Protein AF-A0A5S4SKV7-F1 (afdb_monomer)

Foldseek 3Di:
DDDDDDDPPPPPPPCPVPPDDDDLVNVCVVCVVQCVQFPWKDKADWAFPDWDDDDQWIKTKIKIKMFTPDLVVLVVLLVLQVVVVVVVVVVVVVVVVLVVVLVVLQVVLQVVCVVVQWGWDQDPVVRATFIAHHPCPPHGDPDDDPVNVVSRVVSVCSVVVVVVVVVPDDDRPCHPCPVVNLVCNRRPRGDPCVCVVCVQVCVDDLVVQCVDPDDDSSVSSDTDMDMDMDIFIWHQDPVGIDTDDPD

Solvent-accessible surface area (backbone atoms only — not comparable to full-atom values): 14569 Å² total; per-residue (Å²): 136,89,83,83,80,84,78,79,78,77,78,74,77,73,78,69,75,76,85,72,73,86,51,51,68,46,50,46,73,62,48,50,76,55,40,67,53,22,72,30,34,42,78,42,76,68,36,70,73,52,68,50,80,49,98,92,34,33,39,38,30,31,33,29,32,38,37,60,69,57,64,65,58,32,55,53,50,44,54,51,29,51,55,39,47,54,49,48,54,52,51,51,53,51,49,51,52,49,51,55,52,48,54,51,48,50,53,50,43,35,52,50,24,53,78,70,55,31,40,48,54,77,37,88,91,75,76,42,73,52,51,24,38,61,96,38,94,83,43,65,48,92,74,74,56,66,75,49,49,55,48,51,52,52,51,50,52,54,51,55,53,48,52,52,51,57,74,67,53,77,79,68,85,35,52,96,41,51,69,62,48,52,54,50,48,49,50,32,66,40,48,80,72,42,55,80,80,42,60,65,70,64,70,38,71,70,50,52,43,66,70,38,96,73,68,61,75,70,67,74,42,52,92,66,75,38,79,47,75,51,74,49,47,28,33,85,51,98,88,44,58,40,74,54,80,82,127

Secondary structure (DSSP, 8-state):
-----------------------HHHHHHHHHHHHTT-SSEEEEEEEEEEEEEETTEEEEEEEEEEEES-THHHHHHHHHHHHHHHHHHHHHHHHHHHHHHHHHHHHHHHHHHHHTTEE--EETTTTEE--EETT-TT-B-SS--HHHHHHHHHHHHHHHHHHHHHHTPPPPSSTT-HHHHHHHHHTTT--GGGGGG-HHHHHSHHHHHHHSSS--GGGGGS---EEEEEEEEEEEETTEEEEPP--

Mean predicted aligned error: 10.81 Å

Sequence (247 aa):
MKKRILLCSALSFALTGCNSSPSNSDLEAYLEPKFDSCKNLKIVDIKKTNGYQEDGYYRVEFSYGLELKDSSLLDTMRNQWKEEKEESERRLEKNKKFLETRETLEAEIKKIADEFELHAPYMPSSDEIIVFKRGLSAEIAPEIPLPLQEKINIWKKLVESREQEINNQKPFKIFGNEETIIYRNYYNGCNPSVKQFTKNLFEGQQLASLRSENKDPELLFDEYKVKVTLTIPMRKTENGWRVISDN

Radius of gyration: 36.58 Å; Cα contacts (8 Å, |Δi|>4): 264; chains: 1; bounding box: 101×35×118 Å

pLDDT: mean 83.19, std 15.54, range [36.44, 97.12]

Structure (mmCIF, N/CA/C/O backbone):
data_AF-A0A5S4SKV7-F1
#
_entry.id   AF-A0A5S4SKV7-F1
#
loop_
_atom_site.group_PDB
_atom_site.id
_atom_site.type_symbol
_atom_site.label_atom_id
_atom_site.label_alt_id
_atom_site.label_comp_id
_atom_site.label_asym_id
_atom_site.label_entity_id
_atom_site.label_seq_id
_atom_site.pdbx_PDB_ins_code
_atom_site.Cartn_x
_atom_site.Cartn_y
_atom_site.Cartn_z
_atom_site.occupancy
_atom_site.B_iso_or_equiv
_atom_site.auth_seq_id
_atom_site.auth_comp_id
_atom_site.auth_asym_id
_atom_site.auth_atom_id
_atom_site.pdbx_PDB_model_num
ATOM 1 N N . MET A 1 1 ? 69.645 9.009 -72.297 1.00 39.81 1 MET A N 1
ATOM 2 C CA . MET A 1 1 ? 69.217 10.225 -71.565 1.00 39.81 1 MET A CA 1
ATOM 3 C C . MET A 1 1 ? 67.795 10.020 -71.059 1.00 39.81 1 MET A C 1
ATOM 5 O O . MET A 1 1 ? 66.898 9.814 -71.863 1.00 39.81 1 MET A O 1
ATOM 9 N N . LYS A 1 2 ? 67.617 9.970 -69.733 1.00 37.12 2 LYS A N 1
ATOM 10 C CA . LYS A 1 2 ? 66.337 9.731 -69.045 1.00 37.12 2 LYS A CA 1
ATOM 11 C C . LYS A 1 2 ? 65.545 11.043 -68.974 1.00 37.12 2 LYS A C 1
ATOM 13 O O . LYS A 1 2 ? 66.032 11.987 -68.362 1.00 37.12 2 LYS A O 1
ATOM 18 N N . LYS A 1 3 ? 64.339 11.103 -69.548 1.00 43.66 3 LYS A N 1
ATOM 19 C CA . LYS A 1 3 ? 63.378 12.191 -69.296 1.00 43.66 3 LYS A CA 1
ATOM 20 C C . LYS A 1 3 ? 62.333 11.691 -68.300 1.00 43.66 3 LYS A C 1
ATOM 22 O O . LYS A 1 3 ? 61.512 10.842 -68.627 1.00 43.66 3 LYS A O 1
ATOM 27 N N . ARG A 1 4 ? 62.441 12.175 -67.061 1.00 41.19 4 ARG A N 1
ATOM 28 C CA . ARG A 1 4 ? 61.470 11.976 -65.980 1.00 41.19 4 ARG A CA 1
ATOM 29 C C . ARG A 1 4 ? 60.322 12.959 -66.200 1.00 41.19 4 ARG A C 1
ATOM 31 O O . ARG A 1 4 ? 60.545 14.163 -66.128 1.00 41.19 4 ARG A O 1
ATOM 38 N N . ILE A 1 5 ? 59.129 12.449 -66.483 1.00 50.75 5 ILE A N 1
ATOM 39 C CA . ILE A 1 5 ? 57.893 13.232 -66.443 1.00 50.75 5 ILE A CA 1
ATOM 40 C C . ILE A 1 5 ? 57.375 13.146 -65.007 1.00 50.75 5 ILE A C 1
ATOM 42 O O . ILE A 1 5 ? 57.092 12.062 -64.500 1.00 50.75 5 ILE A O 1
ATOM 46 N N . LEU A 1 6 ? 57.353 14.299 -64.342 1.00 42.38 6 LEU A N 1
ATOM 47 C CA . LEU A 1 6 ? 56.782 14.522 -63.019 1.00 42.38 6 LEU A CA 1
ATOM 48 C C . LEU A 1 6 ? 55.260 14.328 -63.099 1.00 42.38 6 LEU A C 1
ATOM 50 O O . LEU A 1 6 ? 54.548 15.169 -63.639 1.00 42.38 6 LEU A O 1
ATOM 54 N N . LEU A 1 7 ? 54.774 13.206 -62.569 1.00 41.16 7 LEU A N 1
ATOM 55 C CA . LEU A 1 7 ? 53.372 13.011 -62.212 1.00 41.16 7 LEU A CA 1
ATOM 56 C C . LEU A 1 7 ? 53.114 13.785 -60.913 1.00 41.16 7 LEU A C 1
ATOM 58 O O . LEU A 1 7 ? 53.462 13.326 -59.827 1.00 41.16 7 LEU A O 1
ATOM 62 N N . CYS A 1 8 ? 52.534 14.979 -61.032 1.00 40.16 8 CYS A N 1
ATOM 63 C CA . CYS A 1 8 ? 51.891 15.654 -59.911 1.00 40.16 8 CYS A CA 1
ATOM 64 C C . CYS A 1 8 ? 50.640 14.857 -59.535 1.00 40.16 8 CYS A C 1
ATOM 66 O O . CYS A 1 8 ? 49.569 15.044 -60.111 1.00 40.16 8 CYS A O 1
ATOM 68 N N . SER A 1 9 ? 50.800 13.948 -58.577 1.00 45.06 9 SER A N 1
ATOM 69 C CA . SER A 1 9 ? 49.710 13.296 -57.863 1.00 45.06 9 SER A CA 1
ATOM 70 C C . SER A 1 9 ? 48.911 14.353 -57.101 1.00 45.06 9 SER A C 1
ATOM 72 O O . SER A 1 9 ? 49.188 14.645 -55.939 1.00 45.06 9 SER A O 1
ATOM 74 N N . ALA A 1 10 ? 47.916 14.942 -57.761 1.00 45.91 10 ALA A N 1
ATOM 75 C CA . ALA A 1 10 ? 46.806 15.590 -57.087 1.00 45.91 10 ALA A CA 1
ATOM 76 C C . ALA A 1 10 ? 46.012 14.487 -56.378 1.00 45.91 10 ALA A C 1
ATOM 78 O O . ALA A 1 10 ? 45.102 13.879 -56.939 1.00 45.91 10 ALA A O 1
ATOM 79 N N . LEU A 1 11 ? 46.421 14.181 -55.147 1.00 45.69 11 LEU A N 1
ATOM 80 C CA . LEU A 1 11 ? 45.639 13.390 -54.214 1.00 45.69 11 LEU A CA 1
ATOM 81 C C . LEU A 1 11 ? 44.468 14.276 -53.778 1.00 45.69 11 LEU A C 1
ATOM 83 O O . LEU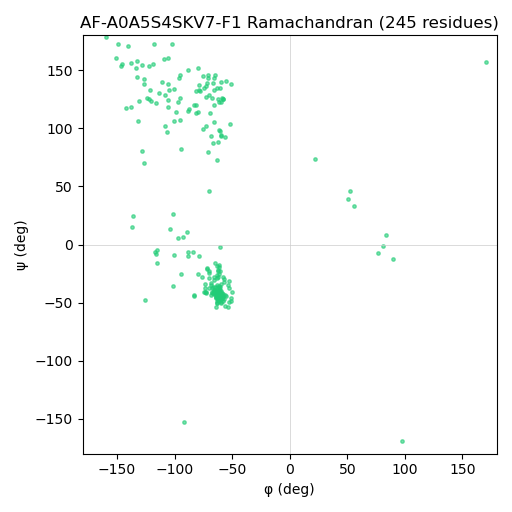 A 1 11 ? 44.510 14.948 -52.750 1.00 45.69 11 LEU A O 1
ATOM 87 N N . SER A 1 12 ? 43.447 14.351 -54.629 1.00 46.28 12 SER A N 1
ATOM 88 C CA . SER A 1 12 ? 42.143 14.868 -54.255 1.00 46.28 12 SER A CA 1
ATOM 89 C C . SER A 1 12 ? 41.629 13.974 -53.135 1.00 46.28 12 SER A C 1
ATOM 91 O O . SER A 1 12 ? 41.119 12.882 -53.382 1.00 46.28 12 SER A O 1
ATOM 93 N N . PHE A 1 13 ? 41.807 14.425 -51.892 1.00 46.31 13 PHE A N 1
ATOM 94 C CA . PHE A 1 13 ? 41.005 13.976 -50.768 1.00 46.31 13 PHE A CA 1
ATOM 95 C C . PHE A 1 13 ? 39.556 14.260 -51.147 1.00 46.31 13 PHE A C 1
ATOM 97 O O . PHE A 1 13 ? 39.045 15.364 -50.968 1.00 46.31 13 PHE A O 1
ATOM 104 N N . ALA A 1 14 ? 38.908 13.261 -51.736 1.00 44.19 14 ALA A N 1
ATOM 105 C CA . ALA A 1 14 ? 37.473 13.180 -51.736 1.00 44.19 14 ALA A CA 1
ATOM 106 C C . ALA A 1 14 ? 37.077 13.127 -50.259 1.00 44.19 14 ALA A C 1
ATOM 108 O O . ALA A 1 14 ? 37.074 12.069 -49.634 1.00 44.19 14 ALA A O 1
ATOM 109 N N . LEU A 1 15 ? 36.769 14.290 -49.685 1.00 44.88 15 LEU A N 1
ATOM 110 C CA . LEU A 1 15 ? 35.834 14.387 -48.578 1.00 44.88 15 LEU A CA 1
ATOM 111 C C . LEU A 1 15 ? 34.490 13.914 -49.136 1.00 44.88 15 LEU A C 1
ATOM 113 O O . LEU A 1 15 ? 33.583 14.701 -49.389 1.00 44.88 15 LEU A O 1
ATOM 117 N N . THR A 1 16 ? 34.359 12.605 -49.359 1.00 45.19 16 THR A N 1
ATOM 118 C CA . THR A 1 16 ? 33.065 11.960 -49.242 1.00 45.19 16 THR A CA 1
ATOM 119 C C . THR A 1 16 ? 32.671 12.220 -47.801 1.00 45.19 16 THR A C 1
ATOM 121 O O . THR A 1 16 ? 33.122 11.524 -46.891 1.00 45.19 16 THR A O 1
ATOM 124 N N . GLY A 1 17 ? 31.925 13.302 -47.573 1.00 43.47 17 GLY A N 1
ATOM 125 C CA . GLY A 1 17 ? 31.214 13.496 -46.327 1.00 43.47 17 GLY A CA 1
ATOM 126 C C . GLY A 1 17 ? 30.424 12.218 -46.120 1.00 43.47 17 GLY A C 1
ATOM 127 O O . GLY A 1 17 ? 29.480 11.948 -46.859 1.00 43.47 17 GLY A O 1
ATOM 128 N N . CYS A 1 18 ? 30.896 11.361 -45.215 1.00 50.28 18 CYS A N 1
ATOM 129 C CA . CYS A 1 18 ? 30.200 10.139 -44.874 1.00 50.28 18 CYS A CA 1
ATOM 130 C C . CYS A 1 18 ? 28.854 10.573 -44.307 1.00 50.28 18 CYS A C 1
ATOM 132 O O . CYS A 1 18 ? 28.779 10.936 -43.130 1.00 50.28 18 CYS A O 1
ATOM 134 N N . ASN A 1 19 ? 27.829 10.531 -45.159 1.00 59.78 19 ASN A N 1
ATOM 135 C CA . ASN A 1 19 ? 26.421 10.805 -44.892 1.00 59.78 19 ASN A CA 1
ATOM 136 C C . ASN A 1 19 ? 25.833 9.678 -44.022 1.00 59.78 19 ASN A C 1
ATOM 138 O O . ASN A 1 19 ? 24.807 9.078 -44.320 1.00 59.78 19 ASN A O 1
ATOM 142 N N . SER A 1 20 ? 26.565 9.293 -42.979 1.00 78.56 20 SER A N 1
ATOM 143 C CA . SER A 1 20 ? 26.090 8.355 -41.979 1.00 78.56 20 SER A CA 1
ATOM 144 C C . SER A 1 20 ? 25.035 9.067 -41.154 1.00 78.56 20 SER A C 1
ATOM 146 O O . SER A 1 20 ? 25.175 10.253 -40.881 1.00 78.56 20 SER A O 1
ATOM 148 N N . SER A 1 21 ? 24.031 8.340 -40.706 1.00 86.81 21 SER A N 1
ATOM 149 C CA . SER A 1 21 ? 23.113 8.794 -39.669 1.00 86.81 21 SER A CA 1
ATOM 150 C C . SER A 1 21 ? 23.364 8.000 -38.386 1.00 86.81 21 SER A C 1
ATOM 152 O O . SER A 1 21 ? 23.884 6.887 -38.499 1.00 86.81 21 SER A O 1
ATOM 154 N N . PRO A 1 22 ? 22.944 8.492 -37.208 1.00 90.44 22 PRO A N 1
ATOM 155 C CA . PRO A 1 22 ? 22.885 7.672 -36.005 1.00 90.44 22 PRO A CA 1
ATOM 156 C C . PRO A 1 22 ? 22.126 6.369 -36.263 1.00 90.44 22 PRO A C 1
ATOM 158 O O . PRO A 1 22 ? 21.098 6.365 -36.959 1.00 90.44 22 PRO A O 1
ATOM 161 N N . SER A 1 23 ? 22.663 5.287 -35.714 1.00 91.38 23 SER A N 1
ATOM 162 C CA . SER A 1 23 ? 22.127 3.928 -35.732 1.00 91.38 23 SER A CA 1
ATOM 163 C C . SER A 1 23 ? 21.464 3.579 -34.394 1.00 91.38 23 SER A C 1
ATOM 165 O O . SER A 1 23 ? 21.573 4.333 -33.429 1.00 91.38 23 SER A O 1
ATOM 167 N N . ASN A 1 24 ? 20.799 2.423 -34.306 1.00 92.25 24 ASN A N 1
ATOM 168 C CA . ASN A 1 24 ? 20.239 1.961 -33.031 1.00 92.25 24 ASN A CA 1
ATOM 169 C C . ASN A 1 24 ? 21.326 1.740 -31.968 1.00 92.25 24 ASN A C 1
ATOM 171 O O . ASN A 1 24 ? 21.106 2.104 -30.820 1.00 92.25 24 ASN A O 1
ATOM 175 N N . SER A 1 25 ? 22.518 1.264 -32.346 1.00 91.00 25 SER A N 1
ATOM 176 C CA . SER A 1 25 ? 23.620 1.076 -31.393 1.00 91.00 25 SER A CA 1
ATOM 177 C C . SER A 1 25 ? 24.139 2.395 -30.812 1.00 91.00 25 SER A C 1
ATOM 179 O O . SER A 1 25 ? 24.572 2.439 -29.665 1.00 91.00 25 SER A O 1
ATOM 181 N N . ASP A 1 26 ? 24.067 3.497 -31.572 1.00 92.56 26 ASP A N 1
ATOM 182 C CA . ASP A 1 26 ? 24.400 4.826 -31.037 1.00 92.56 26 ASP A CA 1
ATOM 183 C C . ASP A 1 26 ? 23.368 5.288 -29.987 1.00 92.56 26 ASP A C 1
ATOM 185 O O . ASP A 1 26 ? 23.718 5.976 -29.027 1.00 92.56 26 ASP A O 1
ATOM 189 N N . LEU A 1 27 ? 22.097 4.903 -30.162 1.00 93.12 27 LEU A N 1
ATOM 190 C CA . LEU A 1 27 ? 21.009 5.196 -29.223 1.00 93.12 27 LEU A CA 1
ATOM 191 C C . LEU A 1 27 ? 21.088 4.317 -27.967 1.00 93.12 27 LEU A C 1
ATOM 193 O O . LEU A 1 27 ? 20.907 4.826 -26.864 1.00 93.12 27 LEU A O 1
ATOM 197 N N . GLU A 1 28 ? 21.407 3.031 -28.121 1.00 92.69 28 GLU A N 1
ATOM 198 C CA . GLU A 1 28 ? 21.689 2.097 -27.020 1.00 92.69 28 GLU A CA 1
ATOM 199 C C . GLU A 1 28 ? 22.813 2.634 -26.131 1.00 92.69 28 GLU A C 1
ATOM 201 O O . GLU A 1 28 ? 22.597 2.868 -24.942 1.00 92.69 28 GLU A O 1
ATOM 206 N N . ALA A 1 29 ? 23.959 2.981 -26.725 1.00 91.50 29 ALA A N 1
ATOM 207 C CA . ALA A 1 29 ? 25.104 3.530 -25.998 1.00 91.50 29 ALA A CA 1
ATOM 208 C C . ALA A 1 29 ? 24.800 4.855 -25.268 1.00 91.50 29 ALA A C 1
ATOM 210 O O . ALA A 1 29 ? 25.506 5.226 -24.328 1.00 91.50 29 ALA A O 1
ATOM 211 N N . TYR A 1 30 ? 23.776 5.596 -25.702 1.00 90.56 30 TYR A N 1
ATOM 212 C CA . TYR A 1 30 ? 23.308 6.799 -25.016 1.00 90.56 30 TYR A CA 1
ATOM 213 C C . TYR A 1 30 ? 22.353 6.490 -23.853 1.00 90.56 30 TYR A C 1
ATOM 215 O O . TYR A 1 30 ? 22.465 7.117 -22.792 1.00 90.56 30 TYR A O 1
ATOM 223 N N . LEU A 1 31 ? 21.409 5.564 -24.048 1.00 90.69 31 LEU A N 1
ATOM 224 C CA . LEU A 1 31 ? 20.348 5.274 -23.083 1.00 90.69 31 LEU A CA 1
ATOM 225 C C . LEU A 1 31 ? 20.789 4.319 -21.975 1.00 90.69 31 LEU A C 1
ATOM 227 O O . LEU A 1 31 ? 20.472 4.589 -20.819 1.00 90.69 31 LEU A O 1
ATOM 231 N N . GLU A 1 32 ? 21.503 3.235 -22.292 1.00 90.88 32 GLU A N 1
ATOM 232 C CA . GLU A 1 32 ? 21.863 2.186 -21.321 1.00 90.88 32 GLU A CA 1
ATOM 233 C C . GLU A 1 32 ? 22.503 2.758 -20.043 1.00 90.88 32 GLU A C 1
ATOM 235 O O . GLU A 1 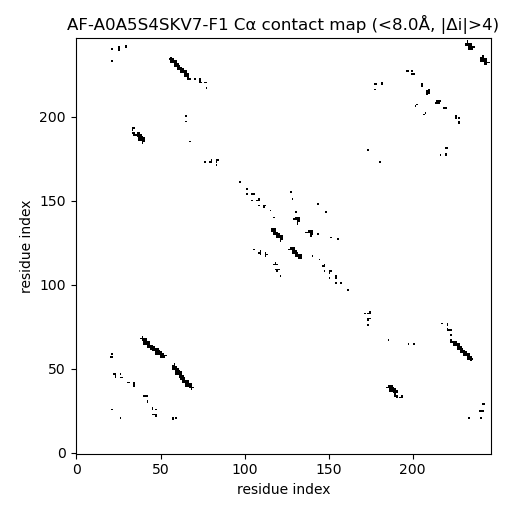32 ? 21.949 2.528 -18.961 1.00 90.88 32 GLU A O 1
ATOM 240 N N . PRO A 1 33 ? 23.512 3.658 -20.118 1.00 91.12 33 PRO A N 1
ATOM 241 C CA . PRO A 1 33 ? 24.144 4.215 -18.920 1.00 91.12 33 PRO A CA 1
ATOM 242 C C . PRO A 1 33 ? 23.196 5.001 -18.006 1.00 91.12 33 PRO A C 1
ATOM 244 O O . PRO A 1 33 ? 23.507 5.243 -16.838 1.00 91.12 33 PRO A O 1
ATOM 247 N N . LYS A 1 34 ? 22.040 5.453 -18.514 1.00 90.50 34 LYS A N 1
ATOM 248 C CA . LYS A 1 34 ? 21.022 6.133 -17.698 1.00 90.50 34 LYS A CA 1
ATOM 249 C C . LYS A 1 34 ? 20.280 5.145 -16.805 1.00 90.50 34 LYS A C 1
ATOM 251 O O . LYS A 1 34 ? 19.931 5.499 -15.682 1.00 90.50 34 LYS A O 1
ATOM 256 N N . PHE A 1 35 ? 20.075 3.920 -17.278 1.00 92.12 35 PHE A N 1
ATOM 257 C CA . PHE A 1 35 ? 19.294 2.890 -16.598 1.00 92.12 35 PHE A CA 1
ATOM 258 C C . PHE A 1 35 ? 20.154 1.848 -15.870 1.00 92.12 35 PHE A C 1
ATOM 260 O O . PHE A 1 35 ? 19.607 1.101 -15.064 1.00 92.12 35 PHE A O 1
ATOM 267 N N . ASP A 1 36 ? 21.478 1.834 -16.052 1.00 90.69 36 ASP A N 1
ATOM 268 C CA . ASP A 1 36 ? 22.390 0.871 -15.403 1.00 90.69 36 ASP A CA 1
ATOM 269 C C . ASP A 1 36 ? 22.236 0.794 -13.876 1.00 90.69 36 ASP A C 1
ATOM 271 O O . ASP A 1 36 ? 22.299 -0.282 -13.283 1.00 90.69 36 ASP A O 1
ATOM 275 N N . SER A 1 37 ? 21.983 1.937 -13.232 1.00 92.25 37 SER A N 1
ATOM 276 C CA . SER A 1 37 ? 21.765 2.015 -11.777 1.00 92.25 37 SER A CA 1
ATOM 277 C C . SER A 1 37 ? 20.436 1.404 -11.310 1.00 92.25 37 SER A C 1
ATOM 279 O O . SER A 1 37 ? 20.304 1.007 -10.151 1.00 92.25 37 SER A O 1
ATOM 281 N N . CYS A 1 38 ? 19.442 1.302 -12.194 1.00 93.81 38 CYS A N 1
ATOM 282 C CA . CYS A 1 38 ? 18.124 0.795 -11.848 1.00 93.81 38 CYS A CA 1
ATOM 283 C C . CYS A 1 38 ? 18.177 -0.695 -11.512 1.00 93.81 38 CYS A C 1
ATOM 285 O O . CYS A 1 38 ? 18.596 -1.523 -12.322 1.00 93.81 38 CYS A O 1
ATOM 287 N N . LYS A 1 39 ? 17.673 -1.072 -10.336 1.00 94.88 39 LYS A N 1
ATOM 288 C CA . LYS A 1 39 ? 17.591 -2.480 -9.926 1.00 94.88 39 LYS A CA 1
ATOM 289 C C . LYS A 1 39 ? 16.496 -3.235 -10.659 1.00 94.88 39 LYS A C 1
ATOM 291 O O . LYS A 1 39 ? 16.708 -4.386 -11.010 1.00 94.88 39 LYS A O 1
ATOM 296 N N . ASN A 1 40 ? 15.363 -2.579 -10.903 1.00 92.62 40 ASN A N 1
ATOM 297 C CA . ASN A 1 40 ? 14.152 -3.247 -11.375 1.00 92.62 40 ASN A CA 1
ATOM 298 C C . ASN A 1 40 ? 13.719 -2.820 -12.778 1.00 92.62 40 ASN A C 1
ATOM 300 O O . ASN A 1 40 ? 12.923 -3.524 -13.375 1.00 92.62 40 ASN A O 1
ATOM 304 N N . LEU A 1 41 ? 14.229 -1.712 -13.318 1.00 90.81 41 LEU A N 1
ATOM 305 C CA . LEU A 1 41 ? 13.820 -1.169 -14.616 1.00 90.81 41 LEU A CA 1
ATOM 306 C C . LEU A 1 41 ? 14.886 -1.418 -15.684 1.00 90.81 41 LEU A C 1
ATOM 308 O O . LEU A 1 41 ? 16.074 -1.222 -15.423 1.00 90.81 41 LEU A O 1
ATOM 312 N N . LYS A 1 42 ? 14.462 -1.802 -16.888 1.00 90.88 42 LYS A N 1
ATOM 313 C CA . LYS A 1 42 ? 15.307 -1.890 -18.086 1.00 90.88 42 LYS A CA 1
ATOM 314 C C . LYS A 1 42 ? 14.626 -1.228 -19.283 1.00 90.88 42 LYS A C 1
ATOM 316 O O . LYS A 1 42 ? 13.403 -1.092 -19.327 1.00 90.88 42 LYS A O 1
ATOM 321 N N . ILE A 1 43 ? 15.446 -0.848 -20.254 1.00 91.62 43 ILE A N 1
ATOM 322 C CA . ILE A 1 43 ? 15.008 -0.419 -21.582 1.00 91.62 43 ILE A CA 1
ATOM 323 C C . ILE A 1 43 ? 15.051 -1.606 -22.545 1.00 91.62 43 ILE A C 1
ATOM 325 O O . ILE A 1 43 ? 15.916 -2.472 -22.421 1.00 91.62 43 ILE A O 1
ATOM 329 N N . VAL A 1 44 ? 14.118 -1.649 -23.489 1.00 91.19 44 VAL A N 1
ATOM 330 C CA . VAL A 1 44 ? 14.020 -2.681 -24.533 1.00 91.19 44 VAL A CA 1
ATOM 331 C C . VAL A 1 44 ? 13.607 -2.047 -25.863 1.00 91.19 44 VAL A C 1
ATOM 333 O O . VAL A 1 44 ? 13.240 -0.875 -25.899 1.00 91.19 44 VAL A O 1
ATOM 336 N N . ASP A 1 45 ? 13.645 -2.807 -26.958 1.00 92.38 45 ASP A N 1
ATOM 337 C CA . ASP A 1 45 ? 13.062 -2.426 -28.256 1.00 92.38 45 ASP A CA 1
ATOM 338 C C . ASP A 1 45 ? 13.473 -1.032 -28.773 1.00 92.38 45 ASP A C 1
ATOM 340 O O . ASP A 1 45 ? 12.662 -0.288 -29.338 1.00 92.38 45 ASP A O 1
ATOM 344 N N . ILE A 1 46 ? 14.741 -0.658 -28.573 1.00 94.06 46 ILE A N 1
ATOM 345 C CA . ILE A 1 46 ? 15.270 0.629 -29.028 1.00 94.06 46 ILE A CA 1
ATOM 346 C C . ILE A 1 46 ? 15.266 0.652 -30.553 1.00 94.06 46 ILE A C 1
ATOM 348 O O . ILE A 1 46 ? 15.886 -0.169 -31.232 1.00 94.06 46 ILE A O 1
ATOM 352 N N . LYS A 1 47 ? 14.542 1.618 -31.110 1.00 94.38 47 LYS A N 1
ATOM 353 C CA . LYS A 1 47 ? 14.323 1.726 -32.545 1.00 94.38 47 LYS A CA 1
ATOM 354 C C . LYS A 1 47 ? 14.331 3.177 -32.979 1.00 94.38 47 LYS A C 1
ATOM 356 O O . LYS A 1 47 ? 13.430 3.935 -32.625 1.00 94.38 47 LYS A O 1
ATOM 361 N N . LYS A 1 48 ? 15.285 3.537 -33.836 1.00 93.94 48 LYS A N 1
ATOM 362 C CA . LYS A 1 48 ? 15.213 4.766 -34.625 1.00 93.94 48 LYS A CA 1
ATOM 363 C C . LYS A 1 48 ? 13.943 4.759 -35.476 1.00 93.94 48 LYS A C 1
ATOM 365 O O . LYS A 1 48 ? 13.705 3.825 -36.243 1.00 93.94 48 LYS A O 1
ATOM 370 N N . THR A 1 49 ? 13.135 5.801 -35.338 1.00 93.38 49 THR A N 1
ATOM 371 C CA . THR A 1 49 ? 11.878 5.967 -36.073 1.00 93.38 49 THR A CA 1
ATOM 372 C C . THR A 1 49 ? 12.031 6.939 -37.232 1.00 93.38 49 THR A C 1
ATOM 374 O O . THR A 1 49 ? 11.442 6.706 -38.283 1.00 93.38 49 THR A O 1
ATOM 377 N N . ASN A 1 50 ? 12.839 7.990 -37.071 1.00 92.19 50 ASN A N 1
ATOM 378 C CA . ASN A 1 50 ? 13.091 8.995 -38.102 1.00 92.19 50 ASN A CA 1
ATOM 379 C C . ASN A 1 50 ? 14.404 9.752 -37.822 1.00 92.19 50 ASN A C 1
ATOM 381 O O . ASN A 1 50 ? 15.096 9.509 -36.829 1.00 92.19 50 ASN A O 1
ATOM 385 N N . GLY A 1 51 ? 14.773 10.677 -38.700 1.00 90.94 51 GLY A N 1
ATOM 386 C CA . GLY A 1 51 ? 15.765 11.693 -38.389 1.00 90.94 51 GLY A CA 1
ATOM 387 C C . GLY A 1 51 ? 16.206 12.497 -39.600 1.00 90.94 51 GLY A C 1
ATOM 388 O O . GLY A 1 51 ? 16.115 12.041 -40.740 1.00 90.94 51 GLY A O 1
ATOM 389 N N . TYR A 1 52 ? 16.710 13.695 -39.339 1.00 91.69 52 TYR A N 1
ATOM 390 C CA . TYR A 1 52 ? 17.105 14.640 -40.371 1.00 91.69 52 TYR A CA 1
ATOM 391 C C . TYR A 1 52 ? 18.306 15.478 -39.930 1.00 91.69 52 TYR A C 1
ATOM 393 O O . TYR A 1 52 ? 18.573 15.663 -38.742 1.00 91.69 52 TYR A O 1
ATOM 401 N N . GLN A 1 53 ? 19.064 15.953 -40.914 1.00 90.31 53 GLN A N 1
ATOM 402 C CA . GLN A 1 53 ? 20.196 16.843 -40.689 1.00 90.31 53 GLN A CA 1
ATOM 403 C C . GLN A 1 53 ? 19.679 18.270 -40.451 1.00 90.31 53 GLN A C 1
ATOM 405 O O . GLN A 1 53 ? 18.868 18.761 -41.232 1.00 90.31 53 GLN A O 1
ATOM 410 N N . GLU A 1 54 ? 20.179 18.938 -39.414 1.00 86.25 54 GLU A N 1
ATOM 411 C CA . GLU A 1 54 ? 19.874 20.333 -39.079 1.00 86.25 54 GLU A CA 1
ATOM 412 C C . GLU A 1 54 ? 21.177 21.027 -38.661 1.00 86.25 54 GLU A C 1
ATOM 414 O O . GLU A 1 54 ? 21.849 20.570 -37.743 1.00 86.25 54 GLU A O 1
ATOM 419 N N . ASP A 1 55 ? 21.587 22.066 -39.395 1.00 80.94 55 ASP A N 1
ATOM 420 C CA . ASP A 1 55 ? 22.707 22.983 -39.115 1.00 80.94 55 ASP A CA 1
ATOM 421 C C . ASP A 1 55 ? 23.806 22.467 -38.159 1.00 80.94 55 ASP A C 1
ATOM 423 O O . ASP A 1 55 ? 23.953 22.887 -37.011 1.00 80.94 55 ASP A O 1
ATOM 427 N N . GLY A 1 56 ? 24.637 21.546 -38.662 1.00 82.69 56 GLY A N 1
ATOM 428 C CA . GLY A 1 56 ? 25.816 21.041 -37.942 1.00 82.69 56 GLY A CA 1
ATOM 429 C C . GLY A 1 56 ? 25.550 19.914 -36.931 1.00 82.69 56 GLY A C 1
ATOM 430 O O . GLY A 1 56 ? 26.468 19.522 -36.198 1.00 82.69 56 GLY A O 1
ATOM 431 N N . TYR A 1 57 ? 24.333 19.370 -36.896 1.00 89.19 57 TYR A N 1
ATOM 432 C CA . TYR A 1 57 ? 23.964 18.173 -36.140 1.00 89.19 57 TYR A CA 1
ATOM 433 C C . TYR A 1 57 ? 22.837 17.381 -36.824 1.00 89.19 57 TYR A C 1
ATOM 435 O O . TYR A 1 57 ? 22.290 17.775 -37.850 1.00 89.19 57 TYR A O 1
ATOM 443 N N . TYR A 1 58 ? 22.542 16.198 -36.299 1.00 91.19 58 TYR A N 1
ATOM 444 C CA . TYR A 1 58 ? 21.491 15.317 -36.788 1.00 91.19 58 TYR A CA 1
ATOM 445 C C . TYR A 1 58 ? 20.442 15.163 -35.692 1.00 91.19 58 TYR A C 1
ATOM 447 O O . TYR A 1 58 ? 20.770 14.717 -34.592 1.00 91.19 58 TYR A O 1
ATOM 455 N N . ARG A 1 59 ? 19.187 15.516 -35.968 1.00 92.75 59 ARG A N 1
ATOM 456 C CA . ARG A 1 59 ? 18.079 15.206 -35.064 1.00 92.75 59 ARG A CA 1
ATOM 457 C C . ARG A 1 59 ? 17.612 13.791 -35.330 1.00 92.75 59 ARG A C 1
ATOM 459 O O . ARG A 1 59 ? 17.218 13.463 -36.447 1.00 92.75 59 ARG A O 1
ATOM 466 N N . VAL A 1 60 ? 17.681 12.948 -34.310 1.00 93.31 60 VAL A N 1
ATOM 467 C CA . VAL A 1 60 ? 17.196 11.572 -34.378 1.00 93.31 60 VAL A CA 1
ATOM 468 C C . VAL A 1 60 ? 15.932 11.443 -33.549 1.00 93.31 60 VAL A C 1
ATOM 470 O O . VAL A 1 60 ? 15.900 11.835 -32.384 1.00 93.31 60 VAL A O 1
ATOM 473 N N . GLU A 1 61 ? 14.900 10.883 -34.166 1.00 93.19 61 GLU A N 1
ATOM 474 C CA . GLU A 1 61 ? 13.682 10.459 -33.488 1.00 93.19 61 GLU A CA 1
ATOM 475 C C . GLU A 1 61 ? 13.763 8.950 -33.285 1.00 93.19 61 GLU A C 1
ATOM 477 O O . GLU A 1 61 ? 14.130 8.200 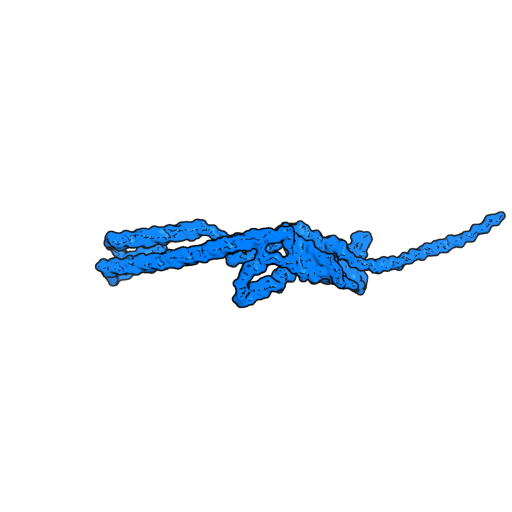-34.200 1.00 93.19 61 GLU A O 1
ATOM 482 N N . PHE A 1 62 ? 13.432 8.489 -32.089 1.00 92.81 62 PHE A N 1
ATOM 483 C CA . PHE A 1 62 ? 13.464 7.073 -31.763 1.00 92.81 62 PHE A CA 1
ATOM 484 C C . PHE A 1 62 ? 12.440 6.725 -30.696 1.00 92.81 62 PHE A C 1
ATOM 486 O O . PHE A 1 62 ? 11.969 7.576 -29.943 1.00 92.81 62 PHE A O 1
ATOM 493 N N . SER A 1 63 ? 12.116 5.440 -30.622 1.00 91.62 63 SER A N 1
ATOM 494 C CA . SER A 1 63 ? 11.292 4.874 -29.567 1.00 91.62 63 SER A CA 1
ATOM 495 C C . SER A 1 63 ? 12.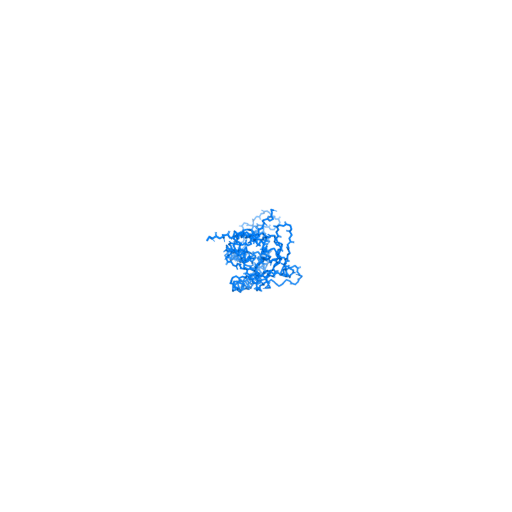017 3.766 -28.823 1.00 91.62 63 SER A C 1
ATOM 497 O O . SER A 1 63 ? 12.860 3.095 -29.410 1.00 91.62 63 SER A O 1
ATOM 499 N N . TYR A 1 64 ? 11.646 3.542 -27.570 1.00 91.75 64 TYR A N 1
ATOM 500 C CA . TYR A 1 64 ? 12.090 2.403 -26.768 1.00 91.75 64 TYR A CA 1
ATOM 501 C C . TYR A 1 64 ? 10.973 1.955 -25.827 1.00 91.75 64 TYR A C 1
ATOM 503 O O . TYR A 1 64 ? 10.073 2.730 -25.496 1.00 91.75 64 TYR A O 1
ATOM 511 N N . GLY A 1 65 ? 11.024 0.691 -25.427 1.00 89.31 65 GLY A N 1
ATOM 512 C CA . GLY A 1 65 ? 10.187 0.109 -24.392 1.00 89.31 65 GLY A CA 1
ATOM 513 C C . GLY A 1 65 ? 10.808 0.263 -23.005 1.00 89.31 65 GLY A C 1
ATOM 514 O O . GLY A 1 65 ? 12.030 0.273 -22.856 1.00 89.31 65 GLY A O 1
ATOM 515 N N . LEU A 1 66 ? 9.958 0.355 -21.988 1.00 87.94 66 LEU A N 1
ATOM 516 C CA . LEU A 1 66 ? 10.324 0.226 -20.580 1.00 87.94 66 LEU A CA 1
ATOM 517 C C . LEU A 1 66 ? 9.686 -1.038 -20.014 1.00 87.94 66 LEU A C 1
ATOM 519 O O . LEU A 1 66 ? 8.483 -1.234 -20.174 1.00 87.94 66 LEU A O 1
ATOM 523 N N . GLU A 1 67 ? 10.490 -1.858 -19.344 1.00 87.06 67 GLU A N 1
ATOM 524 C CA . GLU A 1 67 ? 10.080 -3.137 -18.761 1.00 87.06 67 GLU A CA 1
ATOM 525 C C . GLU A 1 67 ? 10.686 -3.335 -17.373 1.00 87.06 67 GLU A C 1
ATOM 527 O O . GLU A 1 67 ? 11.767 -2.819 -17.067 1.00 87.06 67 GLU A O 1
ATOM 532 N N . LEU A 1 68 ? 10.037 -4.165 -16.555 1.00 88.88 68 LEU A N 1
ATOM 533 C CA . LEU A 1 68 ? 10.691 -4.702 -15.370 1.00 88.88 68 LEU A CA 1
ATOM 534 C C . LEU A 1 68 ? 11.768 -5.718 -15.769 1.00 88.88 68 LEU A C 1
ATOM 536 O O . LEU A 1 68 ? 11.614 -6.490 -16.714 1.00 88.88 68 LEU A O 1
ATOM 540 N N . LYS A 1 69 ? 12.879 -5.732 -15.033 1.00 91.75 69 LYS A N 1
ATOM 541 C CA . LYS A 1 69 ? 13.913 -6.767 -15.168 1.00 91.75 69 LYS A CA 1
ATOM 542 C C . LYS A 1 69 ? 13.385 -8.136 -14.752 1.00 91.75 69 LYS A C 1
ATOM 544 O O . LYS A 1 69 ? 13.741 -9.127 -15.379 1.00 91.75 69 LYS A O 1
ATOM 549 N N . ASP A 1 70 ? 12.536 -8.155 -13.732 1.00 90.81 70 ASP A N 1
ATOM 550 C CA . ASP A 1 70 ? 11.864 -9.338 -13.213 1.00 90.81 70 ASP A CA 1
ATOM 551 C C . ASP A 1 70 ? 10.371 -9.029 -13.052 1.00 90.81 70 ASP A C 1
ATOM 553 O O . ASP A 1 70 ? 9.978 -8.266 -12.167 1.00 90.81 70 ASP A O 1
ATOM 557 N N . SER A 1 71 ? 9.542 -9.582 -13.938 1.00 85.88 71 SER A N 1
ATOM 558 C CA . SER A 1 71 ? 8.093 -9.379 -13.903 1.00 85.88 71 SER A CA 1
ATOM 559 C C . SER A 1 71 ? 7.421 -10.119 -12.742 1.00 85.88 71 SER A C 1
ATOM 561 O O . SER A 1 71 ? 6.372 -9.671 -12.281 1.00 85.88 71 SER A O 1
ATOM 563 N N . SER A 1 72 ? 8.059 -11.156 -12.175 1.00 90.88 72 SER A N 1
ATOM 564 C CA . SER A 1 72 ? 7.532 -11.894 -11.013 1.00 90.88 72 SER A CA 1
ATOM 565 C C . SER A 1 72 ? 7.440 -11.029 -9.747 1.00 90.88 72 SER A C 1
ATOM 567 O O . SER A 1 72 ? 6.707 -11.351 -8.804 1.00 90.88 72 SER A O 1
ATOM 569 N N . LEU A 1 73 ? 8.128 -9.879 -9.737 1.00 91.19 73 LEU A N 1
ATOM 570 C CA . LEU A 1 73 ? 7.971 -8.848 -8.717 1.00 91.19 73 LEU A CA 1
ATOM 571 C C . LEU A 1 73 ? 6.511 -8.395 -8.603 1.00 91.19 73 LEU A C 1
ATOM 573 O O . LEU A 1 73 ? 6.001 -8.268 -7.490 1.00 91.19 73 LEU A O 1
ATOM 577 N N . LEU A 1 74 ? 5.829 -8.175 -9.731 1.00 89.62 74 LEU A N 1
ATOM 578 C CA . LEU A 1 74 ? 4.438 -7.725 -9.723 1.00 89.62 74 LEU A CA 1
ATOM 579 C C . LEU A 1 74 ? 3.490 -8.817 -9.235 1.00 89.62 74 LEU A C 1
ATOM 581 O O . LEU A 1 74 ? 2.581 -8.512 -8.468 1.00 89.62 74 LEU A O 1
ATOM 585 N N . ASP A 1 75 ? 3.742 -10.079 -9.579 1.00 92.19 75 ASP A N 1
ATOM 586 C CA . ASP A 1 75 ? 2.964 -11.212 -9.063 1.00 92.19 75 ASP A CA 1
ATOM 587 C C . ASP A 1 75 ? 3.118 -11.356 -7.547 1.00 92.19 75 ASP A C 1
ATOM 589 O O . ASP A 1 75 ? 2.138 -11.529 -6.821 1.00 92.19 75 ASP A O 1
ATOM 593 N N . THR A 1 76 ? 4.347 -11.214 -7.047 1.00 93.81 76 THR A N 1
ATOM 594 C CA . THR A 1 76 ? 4.629 -11.225 -5.605 1.00 93.81 76 THR A CA 1
ATOM 595 C C . THR A 1 76 ? 3.870 -10.103 -4.900 1.00 93.81 76 THR A C 1
ATOM 597 O O . THR A 1 76 ? 3.222 -10.327 -3.876 1.00 93.81 76 THR A O 1
ATOM 600 N N . MET A 1 77 ? 3.906 -8.898 -5.470 1.00 93.06 77 MET A N 1
ATOM 601 C CA . MET A 1 77 ? 3.188 -7.743 -4.939 1.00 93.06 77 MET A CA 1
ATOM 602 C C . MET A 1 77 ? 1.668 -7.925 -4.999 1.00 93.06 77 MET A C 1
ATOM 604 O O . MET A 1 77 ? 0.989 -7.582 -4.035 1.00 93.06 77 MET A O 1
ATOM 608 N N . ARG A 1 78 ? 1.138 -8.507 -6.079 1.00 94.12 78 ARG A N 1
ATOM 609 C CA . ARG A 1 78 ? -0.287 -8.824 -6.233 1.00 94.12 78 ARG A CA 1
ATOM 610 C C . ARG A 1 78 ? -0.755 -9.798 -5.164 1.00 94.12 78 ARG A C 1
ATOM 612 O O . ARG A 1 78 ? -1.774 -9.556 -4.526 1.00 94.12 78 ARG A O 1
ATOM 619 N N . ASN A 1 79 ? -0.022 -10.890 -4.961 1.00 95.25 79 ASN A N 1
ATOM 620 C CA . ASN A 1 79 ? -0.376 -11.905 -3.971 1.00 95.25 79 ASN A CA 1
ATOM 621 C C . ASN A 1 79 ? -0.374 -11.312 -2.564 1.00 95.25 79 ASN A C 1
ATOM 623 O O . ASN A 1 79 ? -1.346 -11.463 -1.828 1.00 95.25 79 ASN A O 1
ATOM 627 N N . GLN A 1 80 ? 0.663 -10.544 -2.233 1.00 95.62 80 GLN A N 1
ATOM 628 C CA . GLN A 1 80 ? 0.723 -9.864 -0.948 1.00 95.62 80 GLN A CA 1
ATOM 629 C C . GLN A 1 80 ? -0.406 -8.830 -0.789 1.00 95.62 80 GLN A C 1
ATOM 631 O O . GLN A 1 80 ? -0.999 -8.729 0.281 1.00 95.62 80 GLN A O 1
ATOM 636 N N . TRP A 1 81 ? -0.747 -8.079 -1.839 1.00 95.75 81 TRP A N 1
ATOM 637 C CA . TRP A 1 81 ? -1.883 -7.157 -1.816 1.00 95.75 81 TRP A CA 1
ATOM 638 C C . TRP A 1 81 ? -3.214 -7.881 -1.574 1.00 95.75 81 TRP A C 1
ATOM 640 O O . TRP A 1 81 ? -4.020 -7.397 -0.782 1.00 95.75 81 TRP A O 1
ATOM 650 N N . LYS A 1 82 ? -3.435 -9.052 -2.190 1.00 95.81 82 LYS A N 1
ATOM 651 C CA . LYS A 1 82 ? -4.634 -9.879 -1.954 1.00 95.81 82 LYS A CA 1
ATOM 652 C C . LYS A 1 82 ? -4.725 -10.331 -0.498 1.00 95.81 82 LYS A C 1
ATOM 654 O O . LYS A 1 82 ? -5.762 -10.136 0.129 1.00 95.81 82 LYS A O 1
ATOM 659 N N . GLU A 1 83 ? -3.630 -10.845 0.060 1.00 96.44 83 GLU A N 1
ATOM 660 C CA . GLU A 1 83 ? -3.564 -11.237 1.474 1.00 96.44 83 GLU A CA 1
ATOM 661 C C . GLU A 1 83 ? -3.854 -10.054 2.414 1.00 96.44 83 GLU A C 1
ATOM 663 O O . GLU A 1 83 ? -4.613 -10.184 3.377 1.00 96.44 83 GLU A O 1
ATOM 668 N N . GLU A 1 84 ? -3.275 -8.883 2.131 1.00 97.06 84 GLU A N 1
ATOM 669 C CA . GLU A 1 84 ? -3.485 -7.665 2.919 1.00 97.06 84 GLU A CA 1
ATOM 670 C C . GLU A 1 84 ? -4.921 -7.127 2.793 1.00 97.06 84 GLU A C 1
ATOM 672 O O . GLU A 1 84 ? -5.494 -6.683 3.789 1.00 97.06 84 GLU A O 1
ATOM 677 N N . LYS A 1 85 ? -5.534 -7.216 1.606 1.00 95.56 85 LYS A N 1
ATOM 678 C CA . LYS A 1 85 ? -6.938 -6.852 1.374 1.00 95.56 85 LYS A CA 1
ATOM 679 C C . LYS A 1 85 ? -7.885 -7.738 2.183 1.00 95.56 85 LYS A C 1
ATOM 681 O O . LYS A 1 85 ? -8.730 -7.219 2.910 1.00 95.56 85 LYS A O 1
ATOM 686 N N . GLU A 1 86 ? -7.716 -9.056 2.112 1.00 96.38 86 GLU A N 1
ATOM 687 C CA . GLU A 1 86 ? -8.518 -10.003 2.897 1.00 96.38 86 GLU A CA 1
ATOM 688 C C . GLU A 1 86 ? -8.338 -9.788 4.405 1.00 96.38 86 GLU A C 1
ATOM 690 O O . GLU A 1 86 ? -9.288 -9.877 5.183 1.00 96.38 86 GLU A O 1
ATOM 695 N N . GLU A 1 87 ? -7.113 -9.501 4.845 1.00 96.38 87 GLU A N 1
ATOM 696 C CA . GLU A 1 87 ? -6.831 -9.163 6.238 1.00 96.38 87 GLU A CA 1
ATOM 697 C C . GLU A 1 87 ? -7.512 -7.848 6.650 1.00 96.38 87 GLU A C 1
ATOM 699 O O . GLU A 1 87 ? -8.047 -7.763 7.754 1.00 96.38 87 GLU A O 1
ATOM 704 N N . SER A 1 88 ? -7.550 -6.840 5.776 1.00 96.25 88 SER A N 1
ATOM 705 C CA . SER A 1 88 ? -8.273 -5.583 6.010 1.00 96.25 88 SER A CA 1
ATOM 706 C C . SER A 1 88 ? -9.772 -5.815 6.211 1.00 96.25 88 SER A C 1
ATOM 708 O O . SER A 1 88 ? -10.351 -5.337 7.189 1.00 96.25 88 SER A O 1
ATOM 710 N N . GLU A 1 89 ? -10.390 -6.627 5.354 1.00 96.06 89 GLU A N 1
ATOM 711 C CA . GLU A 1 89 ? -11.801 -7.013 5.473 1.00 96.06 89 GLU A CA 1
ATOM 712 C C . GLU A 1 89 ? -12.063 -7.789 6.774 1.00 96.06 89 GLU A C 1
ATOM 714 O O . GLU A 1 89 ? -13.008 -7.490 7.511 1.00 96.06 89 GLU A O 1
ATOM 719 N N . ARG A 1 90 ? -11.170 -8.722 7.133 1.00 96.12 90 ARG A N 1
ATOM 720 C CA . ARG A 1 90 ? -11.233 -9.444 8.414 1.00 96.12 90 ARG A CA 1
ATOM 721 C C . ARG A 1 90 ? -11.109 -8.504 9.617 1.00 96.12 90 ARG A C 1
ATOM 723 O O . ARG A 1 90 ? -11.836 -8.679 10.598 1.00 96.12 90 ARG A O 1
ATOM 730 N N . ARG A 1 91 ? -10.225 -7.501 9.567 1.00 95.50 91 ARG A N 1
ATOM 731 C CA . ARG A 1 91 ? -10.077 -6.487 10.629 1.00 95.50 91 ARG A CA 1
ATOM 732 C C . ARG A 1 91 ? -11.318 -5.612 10.755 1.00 95.50 91 ARG A C 1
ATOM 734 O O . ARG A 1 91 ? -11.714 -5.320 11.884 1.00 95.50 91 AR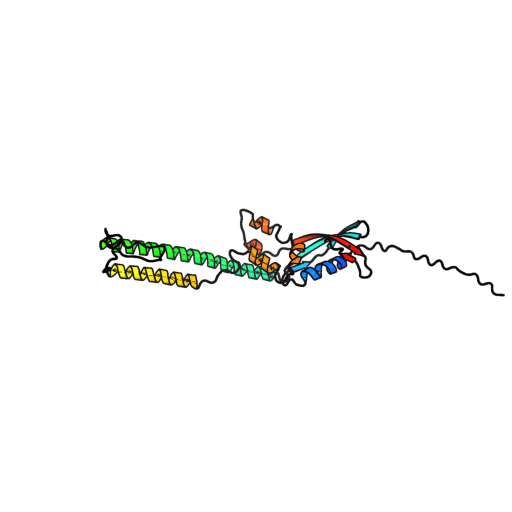G A O 1
ATOM 741 N N . LEU A 1 92 ? -11.932 -5.229 9.636 1.00 95.88 92 LEU A N 1
ATOM 742 C CA . LEU A 1 92 ? -13.161 -4.437 9.610 1.00 95.88 92 LEU A CA 1
ATOM 743 C C . LEU A 1 92 ? -14.321 -5.193 10.267 1.00 95.88 92 LEU A C 1
ATOM 745 O O . LEU A 1 92 ? -14.987 -4.651 11.148 1.00 95.88 92 LEU A O 1
ATOM 749 N N . GLU A 1 93 ? -14.511 -6.463 9.909 1.00 96.50 93 GLU A N 1
ATOM 750 C CA . GLU A 1 93 ? -15.570 -7.298 10.481 1.00 96.50 93 GLU A CA 1
ATOM 751 C C . GLU A 1 93 ? -15.352 -7.558 11.979 1.00 96.50 93 GLU A C 1
ATOM 753 O O . GLU A 1 93 ? -16.281 -7.457 12.781 1.00 96.50 93 GLU A O 1
ATOM 758 N N . LYS A 1 94 ? -14.108 -7.823 12.400 1.00 95.56 94 LYS A N 1
ATOM 759 C CA . LYS A 1 94 ? -13.770 -7.907 13.829 1.00 95.56 94 LYS A CA 1
ATOM 760 C C . LYS A 1 94 ? -14.078 -6.606 14.567 1.00 95.56 94 LYS A C 1
ATOM 762 O O . LYS A 1 94 ? -14.601 -6.650 15.677 1.00 95.56 94 LYS A O 1
ATOM 767 N N . ASN A 1 95 ? -13.762 -5.461 13.961 1.00 95.25 95 ASN A N 1
ATOM 768 C CA . ASN A 1 95 ? -14.036 -4.159 14.559 1.00 95.25 95 ASN A CA 1
ATOM 769 C C . ASN A 1 95 ? -15.538 -3.928 14.734 1.00 95.25 95 ASN A C 1
ATOM 771 O O . ASN A 1 95 ? -15.967 -3.470 15.786 1.00 95.25 95 ASN A O 1
ATOM 775 N N . LYS A 1 96 ? -16.334 -4.303 13.731 1.00 97.12 96 LYS A N 1
ATOM 776 C CA . LYS A 1 96 ? -17.793 -4.244 13.799 1.00 97.12 96 LYS A CA 1
ATOM 777 C C . LYS A 1 96 ? -18.338 -5.099 14.949 1.00 97.12 96 LYS A C 1
ATOM 779 O O . LYS A 1 96 ? -19.059 -4.580 15.792 1.00 97.12 96 LYS A O 1
ATOM 784 N N . LYS A 1 97 ? -17.912 -6.363 15.052 1.00 96.56 97 LYS A N 1
ATOM 785 C CA . LYS A 1 97 ? -18.314 -7.263 16.151 1.00 96.56 97 LYS A CA 1
ATOM 786 C C . LYS A 1 97 ? -17.908 -6.742 17.528 1.00 96.56 97 LYS A C 1
ATOM 788 O O . LYS A 1 97 ? -18.667 -6.880 18.486 1.00 96.56 97 LYS A O 1
ATOM 793 N N . PHE A 1 98 ? -16.716 -6.154 17.636 1.00 96.19 98 PHE A N 1
ATOM 794 C CA . PHE A 1 98 ? -16.264 -5.503 18.862 1.00 96.19 98 PHE A CA 1
ATOM 795 C C . PHE A 1 98 ? -17.205 -4.360 19.257 1.00 96.19 98 PHE A C 1
ATOM 797 O O . PHE A 1 98 ? -17.663 -4.342 20.395 1.00 96.19 98 PHE A O 1
ATOM 804 N N . LEU A 1 99 ? -17.540 -3.461 18.323 1.00 94.44 99 LEU A N 1
ATOM 805 C CA . LEU A 1 99 ? -18.447 -2.340 18.583 1.00 94.44 99 LEU A CA 1
ATOM 806 C C . LEU A 1 99 ? -19.842 -2.820 19.004 1.00 94.44 99 LEU A C 1
ATOM 808 O O . LEU A 1 99 ? -20.344 -2.358 20.021 1.00 94.44 99 LEU A O 1
ATOM 812 N N . GLU A 1 100 ? -20.416 -3.805 18.310 1.00 96.62 100 GLU A N 1
ATOM 813 C CA . GLU A 1 100 ? -21.724 -4.386 18.659 1.00 96.62 100 GLU A CA 1
ATOM 814 C C . GLU A 1 100 ? -21.724 -5.023 20.062 1.00 96.62 100 GLU A C 1
ATOM 816 O O . GLU A 1 100 ? -22.648 -4.829 20.858 1.00 96.62 100 GLU A O 1
ATOM 821 N N . THR A 1 101 ? -20.661 -5.764 20.397 1.00 96.88 101 THR A N 1
ATOM 822 C CA . THR A 1 101 ? -20.502 -6.383 21.724 1.00 96.88 101 THR A CA 1
ATOM 823 C C . THR A 1 101 ? -20.345 -5.317 22.806 1.00 96.88 101 THR A C 1
ATOM 825 O O . THR A 1 101 ? -20.948 -5.419 23.875 1.00 96.88 101 THR A O 1
ATOM 828 N N . ARG A 1 102 ? -19.552 -4.279 22.524 1.00 94.38 102 ARG A N 1
ATOM 829 C CA . ARG A 1 102 ? -19.308 -3.164 23.437 1.00 94.38 102 ARG A CA 1
ATOM 830 C C . ARG A 1 102 ? -20.595 -2.386 23.712 1.00 94.38 102 ARG A C 1
ATOM 832 O O . ARG A 1 102 ? -20.933 -2.194 24.874 1.00 94.38 102 ARG A O 1
ATOM 839 N N . GLU A 1 103 ? -21.342 -2.020 22.672 1.00 94.00 103 GLU A N 1
ATOM 840 C CA . GLU A 1 103 ? -22.630 -1.321 22.785 1.00 94.00 103 GLU A CA 1
ATOM 841 C C . GLU A 1 103 ? -23.657 -2.134 23.585 1.00 94.00 103 GLU A C 1
ATOM 843 O O . GLU A 1 103 ? -24.368 -1.589 24.430 1.00 94.00 103 GLU A O 1
ATOM 848 N N . THR A 1 104 ? -23.699 -3.454 23.377 1.00 96.56 104 THR A N 1
ATOM 849 C CA . THR A 1 104 ? -24.567 -4.352 24.154 1.00 96.56 104 THR A CA 1
ATOM 850 C C . THR A 1 104 ? -24.194 -4.335 25.638 1.00 96.56 104 THR A C 1
ATOM 852 O O . THR A 1 104 ? -25.068 -4.181 26.492 1.00 96.56 104 THR A O 1
ATOM 855 N N . LEU A 1 105 ? -22.900 -4.435 25.963 1.00 95.81 105 LEU A N 1
ATOM 856 C CA . LEU A 1 105 ? -22.420 -4.359 27.346 1.00 95.81 105 LEU A CA 1
ATOM 857 C C . LEU A 1 105 ? -22.698 -2.991 27.980 1.00 95.81 105 LEU A C 1
ATOM 859 O O . LEU A 1 105 ? -23.109 -2.935 29.134 1.00 95.81 105 LEU A O 1
ATOM 863 N N . GLU A 1 106 ? -22.522 -1.896 27.243 1.00 93.69 106 GLU A N 1
ATOM 864 C CA . GLU A 1 106 ? -22.838 -0.544 27.719 1.00 93.69 106 GLU A CA 1
ATOM 865 C C . GLU A 1 106 ? -24.334 -0.381 28.020 1.00 93.69 106 GLU A C 1
ATOM 867 O O . GLU A 1 106 ? -24.704 0.196 29.046 1.00 93.69 106 GLU A O 1
ATOM 872 N N . ALA A 1 107 ? -25.209 -0.941 27.179 1.00 94.69 107 ALA A N 1
ATOM 873 C CA . ALA A 1 107 ? -26.649 -0.948 27.420 1.00 94.69 107 ALA A CA 1
ATOM 874 C C . ALA A 1 107 ? -27.028 -1.773 28.665 1.00 94.69 107 ALA A C 1
ATOM 876 O O . ALA A 1 107 ? -27.866 -1.339 29.460 1.00 94.69 107 ALA A O 1
ATOM 877 N N . GLU A 1 108 ? -26.395 -2.932 28.873 1.00 95.56 108 GLU A N 1
ATOM 878 C CA . GLU A 1 108 ? -26.579 -3.747 30.079 1.00 95.56 108 GLU A CA 1
ATOM 879 C C . GLU A 1 108 ? -26.088 -3.028 31.342 1.00 95.56 108 GLU A C 1
ATOM 881 O O . GLU A 1 108 ? -26.800 -2.998 32.346 1.00 95.56 108 GLU A O 1
ATOM 886 N N . ILE A 1 109 ? -24.907 -2.405 31.287 1.00 94.62 109 ILE A N 1
ATOM 887 C CA . ILE A 1 109 ? -24.337 -1.601 32.377 1.00 94.62 109 ILE A CA 1
ATOM 888 C C . ILE A 1 109 ? -25.281 -0.459 32.739 1.00 94.62 109 ILE A C 1
ATOM 890 O O . ILE A 1 109 ? -25.575 -0.258 33.916 1.00 94.62 109 ILE A O 1
ATOM 894 N N . LYS A 1 110 ? -25.804 0.256 31.737 1.00 92.81 110 LYS A N 1
ATOM 895 C CA . LYS A 1 110 ? -26.779 1.327 31.947 1.00 92.81 110 LYS A CA 1
ATOM 896 C C . LYS A 1 110 ? -28.044 0.808 32.625 1.00 92.81 110 LYS A C 1
ATOM 898 O O . LYS A 1 110 ? -28.491 1.416 33.592 1.00 92.81 110 LYS A O 1
ATOM 903 N N . LYS A 1 111 ? -28.592 -0.318 32.158 1.00 94.62 111 LYS A N 1
ATOM 904 C CA . LYS A 1 111 ? -29.793 -0.925 32.745 1.00 94.62 111 LYS A CA 1
ATOM 905 C C . LYS A 1 111 ? -29.576 -1.292 34.216 1.00 94.62 111 LYS A C 1
ATOM 907 O O . LYS A 1 111 ? -30.407 -0.947 35.046 1.00 94.62 111 LYS A O 1
ATOM 912 N N . ILE A 1 112 ? -28.457 -1.944 34.537 1.00 93.81 112 ILE A N 1
ATOM 913 C CA . ILE A 1 112 ? -28.122 -2.304 35.921 1.00 93.81 112 ILE A CA 1
ATOM 914 C C . ILE A 1 112 ? -27.926 -1.037 36.757 1.00 93.81 112 ILE A C 1
ATOM 916 O O . ILE A 1 112 ? -28.462 -0.944 37.851 1.00 93.81 112 ILE A O 1
ATOM 920 N N . ALA A 1 113 ? -27.203 -0.035 36.255 1.00 92.19 113 ALA A N 1
ATOM 921 C CA . ALA A 1 113 ? -27.030 1.230 36.967 1.00 92.19 113 ALA A CA 1
ATOM 922 C C . ALA A 1 113 ? -28.379 1.906 37.273 1.00 92.19 113 ALA A C 1
ATOM 924 O O . ALA A 1 113 ? -28.589 2.347 38.402 1.00 92.19 113 ALA A O 1
ATOM 925 N N . ASP A 1 114 ? -29.310 1.917 36.314 1.00 91.12 114 ASP A N 1
ATOM 926 C CA . ASP A 1 114 ? -30.658 2.461 36.498 1.00 91.12 114 ASP A CA 1
ATOM 927 C C . ASP A 1 114 ? -31.442 1.734 37.611 1.00 91.12 114 ASP A C 1
ATOM 929 O O . ASP A 1 114 ? -32.151 2.402 38.366 1.00 91.12 114 ASP A O 1
ATOM 933 N N . GLU A 1 115 ? -31.286 0.410 37.763 1.00 92.88 115 GLU A N 1
ATOM 934 C CA . GLU A 1 115 ? -31.905 -0.386 38.845 1.00 92.88 115 GLU A CA 1
ATOM 935 C C . GLU A 1 115 ? -31.416 0.027 40.245 1.00 92.88 115 GLU A C 1
ATOM 937 O O . GLU A 1 115 ? -32.146 -0.129 41.223 1.00 92.88 115 GLU A O 1
ATOM 942 N N . PHE A 1 116 ? -30.208 0.590 40.343 1.00 89.69 116 PHE A N 1
ATOM 943 C CA . PHE A 1 116 ? -29.601 1.060 41.593 1.00 89.69 116 PHE A CA 1
ATOM 944 C C . PHE A 1 116 ? -29.625 2.588 41.754 1.00 89.69 116 PHE A C 1
ATOM 946 O O . PHE A 1 116 ? -28.918 3.118 42.608 1.00 89.69 116 PHE A O 1
ATOM 953 N N . GLU A 1 117 ? -30.399 3.311 40.937 1.00 89.62 117 GLU A N 1
ATOM 954 C CA . GLU A 1 117 ? -30.419 4.785 40.926 1.00 89.62 117 GLU A CA 1
ATOM 955 C C . GLU A 1 117 ? -29.024 5.412 40.700 1.00 89.62 117 GLU A C 1
ATOM 957 O O . GLU A 1 117 ? -28.698 6.496 41.192 1.00 89.62 117 GLU A O 1
ATOM 962 N N . LEU A 1 118 ? -28.190 4.730 39.915 1.00 90.44 118 LEU A N 1
ATOM 963 C CA . LEU A 1 118 ? -26.866 5.173 39.493 1.00 90.44 118 LEU A CA 1
ATOM 964 C C . LEU A 1 118 ? -26.884 5.611 38.024 1.00 90.44 118 LEU A C 1
ATOM 966 O O . LEU A 1 118 ? -27.753 5.240 37.237 1.00 90.44 118 LEU A O 1
ATOM 970 N N . HIS A 1 119 ? -25.888 6.401 37.635 1.00 88.19 119 HIS A N 1
ATOM 971 C CA . HIS A 1 119 ? -25.629 6.766 36.247 1.00 88.19 119 HIS A CA 1
ATOM 972 C C . HIS A 1 119 ? -24.227 6.296 35.854 1.00 88.19 119 HIS A C 1
ATOM 974 O O . HIS A 1 119 ? -23.263 6.671 36.509 1.00 88.19 119 HIS A O 1
ATOM 980 N N . ALA A 1 120 ? -24.107 5.485 34.801 1.00 88.81 120 ALA A N 1
ATOM 981 C CA . ALA A 1 120 ? -22.834 4.900 34.369 1.00 88.81 120 ALA A CA 1
ATOM 982 C C . ALA A 1 120 ? -22.546 5.174 32.878 1.00 88.81 120 ALA A C 1
ATOM 984 O O . ALA A 1 120 ? -22.672 4.265 32.055 1.00 88.81 120 ALA A O 1
ATOM 985 N N . PRO A 1 121 ? -22.248 6.424 32.483 1.00 86.62 121 PRO A N 1
ATOM 986 C CA . PRO A 1 121 ? -21.962 6.761 31.095 1.00 86.62 121 PRO A CA 1
ATOM 987 C C . PRO A 1 121 ? -20.563 6.302 30.666 1.00 86.62 121 PRO A C 1
ATOM 989 O O . PRO A 1 121 ? -19.596 6.384 31.426 1.00 86.62 121 PRO A O 1
ATOM 992 N N . TYR A 1 122 ? -20.468 5.889 29.403 1.00 84.38 122 TYR A N 1
ATOM 993 C CA . TYR A 1 122 ? -19.204 5.730 28.695 1.00 84.38 122 TYR A CA 1
ATOM 994 C C . TYR A 1 122 ? -18.624 7.099 28.311 1.00 84.38 122 TYR A C 1
ATOM 996 O O . TYR A 1 122 ? -19.345 7.963 27.805 1.00 84.38 122 TYR A O 1
ATOM 1004 N N . MET A 1 123 ? -17.324 7.281 28.541 1.00 82.81 123 MET A N 1
ATOM 1005 C CA . MET A 1 123 ? -16.547 8.469 28.200 1.00 82.81 123 MET A CA 1
ATOM 1006 C C . MET A 1 123 ? -15.607 8.164 27.023 1.00 82.81 123 MET A C 1
ATOM 1008 O O . MET A 1 123 ? -14.530 7.609 27.238 1.00 82.81 123 MET A O 1
ATOM 1012 N N . PRO A 1 124 ? -15.941 8.581 25.785 1.00 77.25 124 PRO A N 1
ATOM 1013 C CA . PRO A 1 124 ? -15.104 8.310 24.612 1.00 77.25 124 PRO A CA 1
ATOM 1014 C C . PRO A 1 124 ? -13.698 8.914 24.686 1.00 77.25 124 PRO A C 1
ATOM 1016 O O . PRO A 1 124 ? -12.786 8.438 24.023 1.00 77.25 124 PRO A O 1
ATOM 1019 N N . SER A 1 125 ? -13.517 9.989 25.461 1.00 78.38 125 SER A N 1
ATOM 1020 C CA . SER A 1 125 ? -12.233 10.684 25.590 1.00 78.38 125 SER A CA 1
ATOM 1021 C C . SER A 1 125 ? -11.221 9.955 26.469 1.00 78.38 125 SER A C 1
ATOM 1023 O O . SER A 1 125 ? -10.026 10.169 26.291 1.00 78.38 125 SER A O 1
ATOM 1025 N N . SER A 1 126 ? -11.685 9.159 27.435 1.00 79.00 126 SER A N 1
ATOM 1026 C CA . SER A 1 126 ? -10.819 8.395 28.343 1.00 79.00 126 SER A CA 1
ATOM 1027 C C . SER A 1 126 ? -10.952 6.885 28.176 1.00 79.00 126 SER A C 1
ATOM 1029 O O . SER A 1 126 ? -10.195 6.154 28.796 1.00 79.00 126 SER A O 1
ATOM 1031 N N . ASP A 1 127 ? -11.878 6.430 27.330 1.00 80.31 127 ASP A N 1
ATOM 1032 C CA . ASP A 1 127 ? -12.261 5.026 27.180 1.00 80.31 127 ASP A CA 1
ATOM 1033 C C . ASP A 1 127 ? -12.616 4.373 28.528 1.00 80.31 127 ASP A C 1
ATOM 1035 O O . ASP A 1 127 ? -12.186 3.275 28.878 1.00 80.31 127 ASP A O 1
ATOM 1039 N N . GLU A 1 128 ? -13.421 5.085 29.320 1.00 84.56 128 GLU A N 1
ATOM 1040 C CA . GLU A 1 128 ? -13.804 4.677 30.671 1.00 84.56 128 GLU A CA 1
ATOM 1041 C C . GLU A 1 128 ? -15.316 4.710 30.874 1.00 84.56 128 GLU A C 1
ATOM 1043 O O . GLU A 1 128 ? -16.042 5.495 30.263 1.00 84.56 128 GLU A O 1
ATOM 1048 N N . ILE A 1 129 ? -15.786 3.892 31.815 1.00 85.00 129 ILE A N 1
ATOM 1049 C CA . ILE A 1 129 ? -17.126 4.002 32.389 1.00 85.00 129 ILE A CA 1
ATOM 1050 C C . ILE A 1 129 ? -16.981 4.590 33.788 1.00 85.00 129 ILE A C 1
ATOM 1052 O O . ILE A 1 129 ? -16.352 3.982 34.659 1.00 85.00 129 ILE A O 1
ATOM 1056 N N . ILE A 1 130 ? -17.584 5.758 34.006 1.00 84.44 130 ILE A N 1
ATOM 1057 C CA . ILE A 1 130 ? -17.592 6.438 35.306 1.00 84.44 130 ILE A CA 1
ATOM 1058 C C . ILE A 1 130 ? -18.976 6.272 35.925 1.00 84.44 130 ILE A C 1
ATOM 1060 O O . ILE A 1 130 ? -19.973 6.473 35.243 1.00 84.44 130 ILE A O 1
ATOM 1064 N N . VAL A 1 131 ? -19.054 5.903 37.206 1.00 85.12 131 VAL A N 1
ATOM 1065 C CA . VAL A 1 131 ? -20.328 5.683 37.909 1.00 85.12 131 VAL A CA 1
ATOM 1066 C C . VAL A 1 131 ? -20.612 6.838 38.869 1.00 85.12 131 VAL A C 1
ATOM 1068 O O . VAL A 1 131 ? -19.818 7.119 39.765 1.00 85.12 131 VAL A O 1
ATOM 1071 N N . PHE A 1 132 ? -21.769 7.476 38.711 1.00 83.69 132 PHE A N 1
ATOM 1072 C CA . PHE A 1 132 ? -22.244 8.613 39.500 1.00 83.69 132 PHE A CA 1
ATOM 1073 C C . PHE A 1 132 ? -23.539 8.273 40.241 1.00 83.69 132 PHE A C 1
ATOM 1075 O O . PHE A 1 132 ? -24.328 7.446 39.775 1.00 83.69 132 PHE A O 1
ATOM 1082 N N . LYS A 1 133 ? -23.818 8.975 41.344 1.00 79.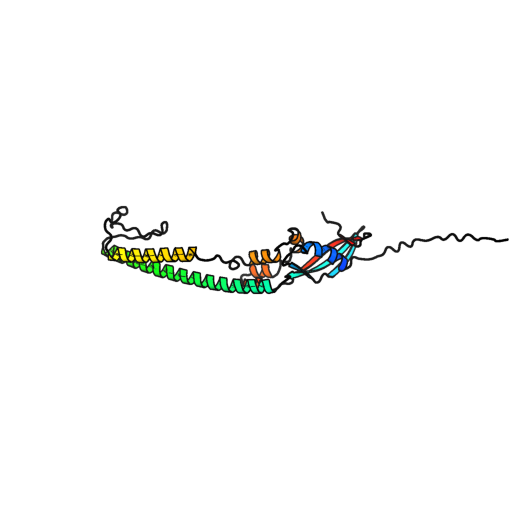81 133 LYS A N 1
ATOM 1083 C CA . LYS A 1 133 ? -25.170 8.991 41.930 1.00 79.81 133 LYS A CA 1
ATOM 1084 C C . LYS A 1 133 ? -26.123 9.814 41.058 1.00 79.81 133 LYS A C 1
ATOM 1086 O O . LYS A 1 133 ? -25.780 10.909 40.603 1.00 79.81 133 LYS A O 1
ATOM 1091 N N . ARG A 1 134 ? -27.345 9.324 40.828 1.00 73.25 134 ARG A N 1
ATOM 1092 C CA . ARG A 1 134 ? -28.351 10.063 40.047 1.00 73.25 134 ARG A CA 1
ATOM 1093 C C . ARG A 1 134 ? -28.727 11.372 40.761 1.00 73.25 134 ARG A C 1
ATOM 1095 O O . ARG A 1 134 ? -28.929 11.393 41.969 1.00 73.25 134 ARG A O 1
ATOM 1102 N N . GLY A 1 135 ? -28.797 12.475 40.010 1.00 65.56 135 GLY A N 1
ATOM 1103 C CA . GLY A 1 135 ? -29.111 13.818 40.532 1.00 65.56 135 GLY A CA 1
ATOM 1104 C C . GLY A 1 135 ? -27.904 14.653 40.987 1.00 65.56 135 GLY A C 1
ATOM 1105 O O . GLY A 1 135 ? -28.040 15.864 41.142 1.00 65.56 135 GLY A O 1
ATOM 1106 N N . LEU A 1 136 ? -26.720 14.049 41.122 1.00 61.53 136 LEU A N 1
ATOM 1107 C CA . LEU A 1 136 ? -25.462 14.718 41.469 1.00 61.53 136 LEU A CA 1
ATOM 1108 C C . LEU A 1 136 ? -24.405 14.317 40.435 1.00 61.53 136 LEU A C 1
ATOM 1110 O O . LEU A 1 136 ? -23.582 13.440 40.674 1.00 61.53 136 LEU A O 1
ATOM 1114 N N . SER A 1 137 ? -24.424 14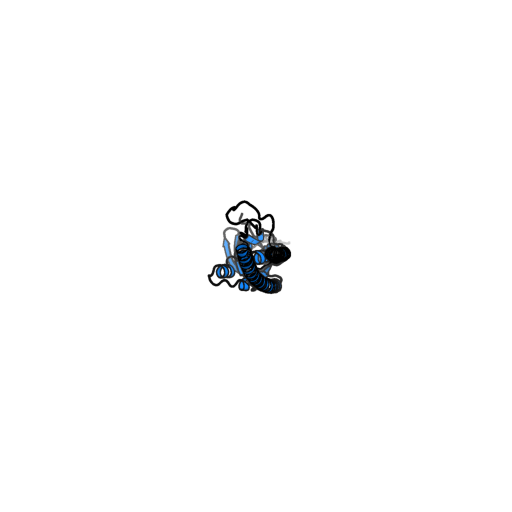.956 39.261 1.00 56.75 137 SER A N 1
ATOM 1115 C CA . SER A 1 137 ? -23.575 14.611 38.102 1.00 56.75 137 SER A CA 1
ATOM 1116 C C . SER A 1 137 ? -22.059 14.712 38.340 1.00 56.75 137 SER A C 1
ATOM 1118 O O . SER A 1 137 ? -21.286 14.424 37.434 1.00 56.75 137 SER A O 1
ATOM 1120 N N . ALA A 1 138 ? -21.632 15.138 39.531 1.00 60.03 138 ALA A N 1
ATOM 1121 C CA . ALA A 1 138 ? -20.236 15.261 39.936 1.00 60.03 138 ALA A CA 1
ATOM 1122 C C . ALA A 1 138 ? -19.843 14.334 41.106 1.00 60.03 138 ALA A C 1
ATOM 1124 O O . ALA A 1 138 ? -18.659 14.255 41.426 1.00 60.03 138 ALA A O 1
ATOM 1125 N N . GLU A 1 139 ? -20.788 13.638 41.754 1.00 69.88 139 GLU A N 1
ATOM 1126 C CA . GLU A 1 139 ? -20.476 12.749 42.882 1.00 69.88 139 GLU A CA 1
ATOM 1127 C C . GLU A 1 139 ? -20.309 11.304 42.394 1.00 69.88 139 GLU A C 1
ATOM 1129 O O . GLU A 1 139 ? -21.280 10.630 42.032 1.00 69.88 139 GLU A O 1
ATOM 1134 N N . ILE A 1 140 ? -19.057 10.835 42.378 1.00 73.56 140 ILE A N 1
ATOM 1135 C CA . ILE A 1 140 ? -18.707 9.441 42.079 1.00 73.56 140 ILE A CA 1
ATOM 1136 C C . ILE A 1 140 ? -19.364 8.536 43.126 1.00 73.56 140 ILE A C 1
ATOM 1138 O O . ILE A 1 140 ? -19.315 8.821 44.324 1.00 73.56 140 ILE A O 1
ATOM 1142 N N . ALA A 1 141 ? -19.984 7.442 42.681 1.00 74.69 141 ALA A N 1
ATOM 1143 C CA . ALA A 1 141 ? -20.606 6.486 43.587 1.00 74.69 141 ALA A CA 1
ATOM 1144 C C . ALA A 1 141 ? -19.541 5.869 44.524 1.00 74.69 141 ALA A C 1
ATOM 1146 O O . ALA A 1 141 ? -18.577 5.282 44.029 1.00 74.69 141 ALA A O 1
ATOM 1147 N N . PRO A 1 142 ? -19.691 5.978 45.859 1.00 70.31 142 PRO A N 1
ATOM 1148 C CA . PRO A 1 142 ? -18.699 5.463 46.804 1.00 70.31 142 PRO A CA 1
ATOM 1149 C C . PRO A 1 142 ? -18.673 3.929 46.838 1.00 70.31 142 PRO A C 1
ATOM 1151 O O . PRO A 1 142 ? -17.623 3.340 47.076 1.00 70.31 142 PRO A O 1
ATOM 1154 N N . GLU A 1 143 ? -19.811 3.287 46.558 1.00 84.81 143 GLU A N 1
ATOM 1155 C CA . GLU A 1 143 ? -19.943 1.837 46.442 1.00 84.81 143 GLU A CA 1
ATOM 1156 C C . GLU A 1 143 ? -20.691 1.492 45.152 1.00 84.81 143 GLU A C 1
ATOM 1158 O O . GLU A 1 143 ? -21.808 1.952 44.915 1.00 84.81 143 GLU A O 1
ATOM 1163 N N . ILE A 1 144 ? -20.055 0.682 44.304 1.00 87.25 144 ILE A N 1
ATOM 1164 C CA . ILE A 1 144 ? -20.649 0.166 43.069 1.00 87.25 144 ILE A CA 1
ATOM 1165 C C . ILE A 1 144 ? -21.230 -1.222 43.385 1.00 87.25 144 ILE A C 1
ATOM 1167 O O . ILE A 1 144 ? -20.484 -2.072 43.873 1.00 87.25 144 ILE A O 1
ATOM 1171 N N . PRO A 1 145 ? -22.512 -1.504 43.106 1.00 91.88 145 PRO A N 1
ATOM 1172 C CA . PRO A 1 145 ? -23.097 -2.829 43.307 1.00 91.88 145 PRO A CA 1
ATOM 1173 C C . PRO A 1 145 ? -22.315 -3.927 42.573 1.00 91.88 145 PRO A C 1
ATOM 1175 O O . PRO A 1 145 ? -21.894 -3.726 41.433 1.00 91.88 145 PRO A O 1
ATOM 1178 N N . LEU A 1 146 ? -22.158 -5.106 43.189 1.00 91.75 146 LEU A N 1
ATOM 1179 C CA . LEU A 1 146 ? -21.400 -6.228 42.607 1.00 91.75 146 LEU A CA 1
ATOM 1180 C C . LEU A 1 146 ? -21.814 -6.576 41.161 1.00 91.75 146 LEU A C 1
ATOM 1182 O O . LEU A 1 146 ? -20.919 -6.661 40.320 1.00 91.75 146 LEU A O 1
ATOM 1186 N N . PRO A 1 147 ? -23.116 -6.677 40.810 1.00 91.75 147 PRO A N 1
ATOM 1187 C CA . PRO A 1 147 ? -23.517 -6.965 39.428 1.00 91.75 147 PRO A CA 1
ATOM 1188 C C . PRO A 1 147 ? -23.030 -5.911 38.422 1.00 91.75 147 PRO A C 1
ATOM 1190 O O . PRO A 1 147 ? -22.677 -6.234 37.287 1.00 91.75 147 PRO A O 1
ATOM 1193 N N . LEU A 1 148 ? -22.976 -4.643 38.844 1.00 92.44 148 LEU A N 1
ATOM 1194 C CA . LEU A 1 148 ? -22.483 -3.539 38.025 1.00 92.44 148 LEU A CA 1
ATOM 1195 C C . LEU A 1 148 ? -20.953 -3.587 37.897 1.00 92.44 148 LEU A C 1
ATOM 1197 O O . LEU A 1 148 ? -20.428 -3.410 36.797 1.00 92.44 148 LEU A O 1
ATOM 1201 N N . GLN A 1 149 ? -20.236 -3.895 38.985 1.00 91.12 149 GLN A N 1
ATOM 1202 C CA . GLN A 1 149 ? -18.780 -4.087 38.953 1.00 91.12 149 GLN A CA 1
ATOM 1203 C C . GLN A 1 149 ? -18.373 -5.218 38.003 1.00 91.12 149 GLN A C 1
ATOM 1205 O O . GLN A 1 149 ? -17.448 -5.055 37.208 1.00 91.12 149 GLN A O 1
ATOM 1210 N N . GLU A 1 150 ? -19.063 -6.359 38.061 1.00 93.69 150 GLU A N 1
ATOM 1211 C CA . GLU A 1 150 ? -18.786 -7.512 37.201 1.00 93.69 150 GLU A CA 1
ATOM 1212 C C . GLU A 1 150 ? -18.906 -7.149 35.718 1.00 93.69 150 GLU A C 1
ATOM 1214 O O . GLU A 1 150 ? -18.000 -7.441 34.933 1.00 93.69 150 GLU A O 1
ATOM 1219 N N . LYS A 1 151 ? -19.977 -6.445 35.332 1.00 94.62 151 LYS A N 1
ATOM 1220 C CA . LYS A 1 151 ? -20.189 -6.016 33.944 1.00 94.62 151 LYS A CA 1
ATOM 1221 C C . LYS A 1 151 ? -19.175 -4.974 33.481 1.00 94.62 151 LYS A C 1
ATOM 1223 O O . LYS A 1 151 ? -18.638 -5.119 32.384 1.00 94.62 151 LYS A O 1
ATOM 1228 N N . ILE A 1 152 ? -18.842 -3.991 34.321 1.00 93.12 152 ILE A N 1
ATOM 1229 C CA . ILE A 1 152 ? -17.780 -3.015 34.024 1.00 93.12 152 ILE A CA 1
ATOM 1230 C C . ILE A 1 152 ? -16.435 -3.727 33.825 1.00 93.12 152 ILE A C 1
ATOM 1232 O O . ILE A 1 152 ? -15.703 -3.406 32.894 1.00 93.12 152 ILE A O 1
ATOM 1236 N N . ASN A 1 153 ? -16.110 -4.730 34.645 1.00 93.06 153 ASN A N 1
ATOM 1237 C CA . ASN A 1 153 ? -14.866 -5.489 34.503 1.00 93.06 153 ASN A CA 1
ATOM 1238 C C . ASN A 1 153 ? -14.824 -6.326 33.214 1.00 93.06 153 ASN A C 1
ATOM 1240 O O . ASN A 1 153 ? -13.762 -6.450 32.605 1.00 93.06 153 ASN A O 1
ATOM 1244 N N . ILE A 1 154 ? -15.956 -6.892 32.778 1.00 96.06 154 ILE A N 1
ATOM 1245 C CA . ILE A 1 154 ? -16.058 -7.577 31.477 1.00 96.06 154 ILE A CA 1
ATOM 1246 C C . ILE A 1 154 ? -15.822 -6.583 30.335 1.00 96.06 154 ILE A C 1
ATOM 1248 O O . ILE A 1 154 ? -15.033 -6.869 29.436 1.00 96.06 154 ILE A O 1
ATOM 1252 N N . TRP A 1 155 ? -16.457 -5.410 30.397 1.00 95.44 155 TRP A N 1
ATOM 1253 C CA . TRP A 1 155 ? -16.280 -4.344 29.410 1.00 95.44 155 TRP A CA 1
ATOM 1254 C C . TRP A 1 155 ? -14.819 -3.871 29.336 1.00 95.44 155 TRP A C 1
ATOM 1256 O O . TRP A 1 155 ? -14.253 -3.828 28.248 1.00 95.44 155 TRP A O 1
ATOM 1266 N N . LYS A 1 156 ? -14.161 -3.639 30.482 1.00 93.31 156 LYS A N 1
ATOM 1267 C CA . LYS A 1 156 ? -12.740 -3.246 30.536 1.00 93.31 156 LYS A CA 1
ATOM 1268 C C . LYS A 1 156 ? -11.836 -4.274 29.867 1.00 93.31 156 LYS A C 1
ATOM 1270 O O . LYS A 1 156 ? -11.042 -3.923 29.005 1.00 93.31 156 LYS A O 1
ATOM 1275 N N . LYS A 1 157 ? -12.010 -5.559 30.191 1.00 95.31 157 LYS A N 1
ATOM 1276 C CA . LYS A 1 157 ? -11.233 -6.643 29.567 1.00 95.31 157 LYS A CA 1
ATOM 1277 C C . LYS A 1 157 ? -11.452 -6.725 28.055 1.00 95.31 157 LYS A C 1
ATOM 1279 O O . LYS A 1 157 ? -10.512 -7.028 27.326 1.00 95.31 157 LYS A O 1
ATOM 1284 N N . LEU A 1 158 ? -12.679 -6.481 27.584 1.00 95.31 158 LEU A N 1
ATOM 1285 C CA . LEU A 1 158 ? -12.994 -6.443 26.155 1.00 95.31 158 LEU A CA 1
ATOM 1286 C C . LEU A 1 158 ? -12.223 -5.315 25.451 1.00 95.31 158 LEU A C 1
ATOM 1288 O O . LEU A 1 158 ? -11.617 -5.558 24.407 1.00 95.31 158 LEU A O 1
ATOM 1292 N N . VAL A 1 159 ? -12.232 -4.112 26.030 1.00 92.75 159 VAL A N 1
ATOM 1293 C CA . VAL A 1 159 ? -11.513 -2.936 25.516 1.00 92.75 159 VAL A CA 1
ATOM 1294 C C . VAL A 1 159 ? -10.002 -3.166 25.530 1.00 92.75 159 VAL A C 1
ATOM 1296 O O . VAL A 1 159 ? -9.378 -3.122 24.473 1.00 92.75 159 VAL A O 1
ATOM 1299 N N . GLU A 1 160 ? -9.430 -3.539 26.677 1.00 92.75 160 GLU A N 1
ATOM 1300 C CA . GLU A 1 160 ? -7.993 -3.811 26.829 1.00 92.75 160 GLU A CA 1
ATOM 1301 C C . GLU A 1 160 ? -7.509 -4.886 25.841 1.00 92.75 160 GLU A C 1
ATOM 1303 O O . GLU A 1 160 ? -6.472 -4.739 25.190 1.00 92.75 160 GLU A O 1
ATOM 1308 N N . SER A 1 161 ? -8.277 -5.971 25.673 1.00 94.06 161 SER A N 1
ATOM 1309 C CA . SER A 1 161 ? -7.951 -7.023 24.705 1.00 94.06 161 SER A CA 1
ATOM 1310 C C . SER A 1 161 ? -7.963 -6.502 23.269 1.00 94.06 161 SER A C 1
ATOM 1312 O O . SER A 1 161 ? -7.155 -6.951 22.451 1.00 94.06 161 SER A O 1
ATOM 1314 N N . ARG A 1 162 ? -8.882 -5.591 22.934 1.00 93.44 162 ARG A N 1
ATOM 1315 C CA . ARG A 1 162 ? -8.976 -5.019 21.590 1.00 93.44 162 ARG A CA 1
ATOM 1316 C C . ARG A 1 162 ? -7.836 -4.046 21.317 1.00 93.44 162 ARG A C 1
ATOM 1318 O O . ARG A 1 162 ? -7.253 -4.104 20.236 1.00 93.44 162 ARG A O 1
ATOM 1325 N N . GLU A 1 163 ? -7.485 -3.205 22.283 1.00 92.19 163 GLU A N 1
ATOM 1326 C CA . GLU A 1 163 ? -6.326 -2.315 22.190 1.00 92.19 163 GLU A CA 1
ATOM 1327 C C . GLU A 1 163 ? -5.034 -3.106 21.980 1.00 92.19 163 GLU A C 1
ATOM 1329 O O . GLU A 1 163 ? -4.253 -2.796 21.080 1.00 92.19 163 GLU A O 1
ATOM 1334 N N . GLN A 1 164 ? -4.829 -4.184 22.744 1.00 93.94 164 GLN A N 1
ATOM 1335 C CA . GLN A 1 164 ? -3.686 -5.077 22.552 1.00 93.94 164 GLN A CA 1
ATOM 1336 C C . GLN A 1 164 ? -3.681 -5.714 21.158 1.00 93.94 164 GLN A C 1
ATOM 1338 O O . GLN A 1 164 ? -2.628 -5.788 20.525 1.00 93.94 164 GLN A O 1
ATOM 1343 N N . GLU A 1 165 ? -4.833 -6.160 20.648 1.00 93.88 165 GLU A N 1
ATOM 1344 C CA . GLU A 1 165 ? -4.924 -6.700 19.288 1.00 93.88 165 GLU A CA 1
ATOM 1345 C C . GLU A 1 165 ? -4.527 -5.645 18.247 1.00 93.88 165 GLU A C 1
ATOM 1347 O O . GLU A 1 165 ? -3.732 -5.950 17.362 1.00 93.88 165 GLU A O 1
ATOM 1352 N N . ILE A 1 166 ? -5.035 -4.413 18.356 1.00 92.38 166 ILE A N 1
ATOM 1353 C CA . ILE A 1 166 ? -4.712 -3.308 17.440 1.00 92.38 166 ILE A CA 1
ATOM 1354 C C . ILE A 1 166 ? -3.222 -2.961 17.505 1.00 92.38 166 ILE A C 1
ATOM 1356 O O . ILE A 1 166 ? -2.578 -2.866 16.463 1.00 92.38 166 ILE A O 1
ATOM 1360 N N . ASN A 1 167 ? -2.650 -2.853 18.704 1.00 92.75 167 ASN A N 1
ATOM 1361 C CA . ASN A 1 167 ? -1.229 -2.551 18.892 1.00 92.75 167 ASN A CA 1
ATOM 1362 C C . ASN A 1 167 ? -0.310 -3.637 18.308 1.00 92.75 167 ASN A C 1
ATOM 1364 O O . ASN A 1 167 ? 0.807 -3.346 17.882 1.00 92.75 167 ASN A O 1
ATOM 1368 N N . ASN A 1 168 ? -0.786 -4.883 18.246 1.00 94.38 168 ASN A N 1
ATOM 1369 C CA . ASN A 1 168 ? -0.059 -6.008 17.662 1.00 94.38 168 ASN A CA 1
ATOM 1370 C C . ASN A 1 168 ? -0.297 -6.181 16.149 1.00 94.38 168 ASN A C 1
ATOM 1372 O O . ASN A 1 168 ? 0.352 -7.024 15.517 1.00 94.38 168 ASN A O 1
ATOM 1376 N N . GLN A 1 169 ? -1.211 -5.418 15.539 1.00 93.56 169 GLN A N 1
ATOM 1377 C CA . GLN A 1 169 ? -1.465 -5.506 14.104 1.00 93.56 169 GLN A CA 1
ATOM 1378 C C . GLN A 1 169 ? -0.286 -4.951 13.308 1.00 93.56 169 GLN A C 1
ATOM 1380 O O . GLN A 1 169 ? 0.157 -3.818 13.480 1.00 93.56 169 GLN A O 1
ATOM 1385 N N . LYS A 1 170 ? 0.191 -5.749 12.351 1.00 93.31 170 LYS A N 1
ATOM 1386 C CA . LYS A 1 170 ? 1.204 -5.289 11.401 1.00 93.31 170 LYS A CA 1
ATOM 1387 C C . LYS A 1 170 ? 0.577 -4.302 10.408 1.00 93.31 170 LYS A C 1
ATOM 1389 O O . LYS A 1 170 ? -0.539 -4.566 9.931 1.00 93.31 170 LYS A O 1
ATOM 1394 N N . PRO A 1 171 ? 1.282 -3.208 10.064 1.00 94.38 171 PRO A N 1
ATOM 1395 C CA . PRO A 1 171 ? 0.840 -2.312 9.007 1.00 94.38 171 PRO A CA 1
ATOM 1396 C C . PRO A 1 171 ? 0.856 -3.043 7.663 1.00 94.38 171 PRO A C 1
ATOM 1398 O O . PRO A 1 171 ? 1.720 -3.891 7.414 1.00 94.38 171 PRO A O 1
ATOM 1401 N N . PHE A 1 172 ? -0.095 -2.696 6.800 1.00 95.81 172 PHE A N 1
ATOM 1402 C CA . PHE A 1 172 ? -0.092 -3.140 5.410 1.00 95.81 172 PHE A CA 1
ATOM 1403 C C . PHE A 1 172 ? 1.088 -2.516 4.673 1.00 95.81 172 PHE A C 1
ATOM 1405 O O . PHE A 1 172 ? 1.418 -1.348 4.894 1.00 95.81 172 PHE A O 1
ATOM 1412 N N . LYS A 1 173 ? 1.758 -3.298 3.827 1.00 95.00 173 LYS A N 1
ATOM 1413 C CA . LYS A 1 173 ? 2.909 -2.809 3.066 1.00 95.00 173 LYS A CA 1
ATOM 1414 C C . LYS A 1 173 ? 2.509 -2.317 1.681 1.00 95.00 173 LYS A C 1
ATOM 1416 O O . LYS A 1 173 ? 3.246 -1.508 1.127 1.00 95.00 173 LYS A O 1
ATOM 1421 N N . ILE A 1 174 ? 1.407 -2.816 1.121 1.00 93.75 174 ILE A N 1
ATOM 1422 C CA . ILE A 1 174 ? 0.950 -2.519 -0.242 1.00 93.75 174 ILE A CA 1
ATOM 1423 C C . ILE A 1 174 ? -0.490 -2.007 -0.233 1.00 93.75 174 ILE A C 1
ATOM 1425 O O . ILE A 1 174 ? -0.757 -0.980 -0.854 1.00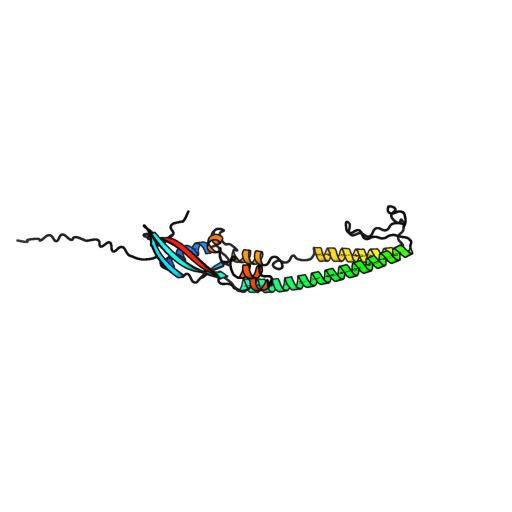 93.75 174 ILE A O 1
ATOM 1429 N N . PHE A 1 175 ? -1.400 -2.684 0.472 1.00 93.19 175 PHE A N 1
ATOM 1430 C CA . PHE A 1 175 ? -2.818 -2.325 0.497 1.00 93.19 175 PHE A CA 1
ATOM 1431 C C . PHE A 1 175 ? -3.029 -0.891 1.012 1.00 93.19 175 PHE A C 1
ATOM 1433 O O . PHE A 1 175 ? -2.531 -0.514 2.077 1.00 93.19 175 PHE A O 1
ATOM 1440 N N . GLY A 1 176 ? -3.744 -0.081 0.227 1.00 89.19 176 GLY A N 1
ATOM 1441 C CA . GLY A 1 176 ? -3.986 1.343 0.476 1.00 89.19 176 GLY A CA 1
ATOM 1442 C C . GLY A 1 176 ? -2.844 2.287 0.071 1.00 89.19 176 GLY A C 1
ATOM 1443 O O . GLY A 1 176 ? -2.975 3.496 0.253 1.00 89.19 176 GLY A O 1
ATOM 1444 N N . ASN A 1 177 ? -1.725 1.770 -0.450 1.00 89.50 177 ASN A N 1
ATOM 1445 C CA . ASN A 1 177 ? -0.573 2.547 -0.930 1.00 89.50 177 ASN A CA 1
ATOM 1446 C C . ASN A 1 177 ? -0.032 2.020 -2.276 1.00 89.50 177 ASN A C 1
ATOM 1448 O O . ASN A 1 177 ? 1.147 2.205 -2.595 1.00 89.50 177 ASN A O 1
ATOM 1452 N N . GLU A 1 178 ? -0.878 1.355 -3.061 1.00 87.69 178 GLU A N 1
ATOM 1453 C CA . GLU A 1 178 ? -0.513 0.548 -4.227 1.00 87.69 178 GLU A CA 1
ATOM 1454 C C . GLU A 1 178 ? 0.336 1.345 -5.226 1.00 87.69 178 GLU A C 1
ATOM 1456 O O . GLU A 1 178 ? 1.464 0.958 -5.535 1.00 87.69 178 GLU A O 1
ATOM 1461 N N . GLU A 1 179 ? -0.157 2.511 -5.655 1.00 82.81 179 GLU A N 1
ATOM 1462 C CA . GLU A 1 179 ? 0.513 3.388 -6.623 1.00 82.81 179 GLU A CA 1
ATOM 1463 C C . GLU A 1 179 ? 1.918 3.793 -6.154 1.00 82.81 179 GLU A C 1
ATOM 1465 O O . GLU A 1 179 ? 2.896 3.677 -6.894 1.00 82.81 179 GLU A O 1
ATOM 1470 N N . THR A 1 180 ? 2.041 4.217 -4.893 1.00 85.69 180 THR A N 1
ATOM 1471 C CA . THR A 1 180 ? 3.319 4.677 -4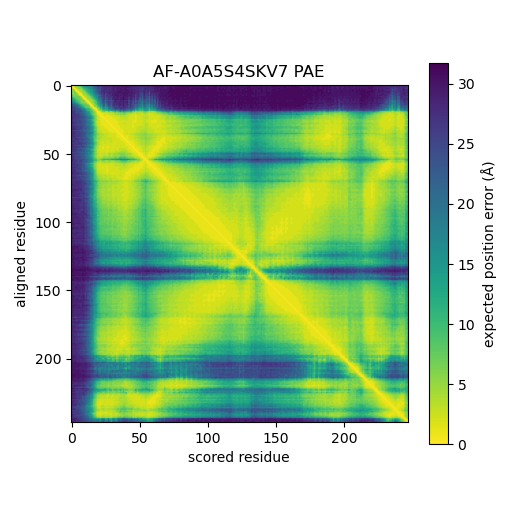.330 1.00 85.69 180 THR A CA 1
ATOM 1472 C C . THR A 1 180 ? 4.332 3.540 -4.253 1.00 85.69 180 THR A C 1
ATOM 1474 O O . THR A 1 180 ? 5.518 3.735 -4.538 1.00 85.69 180 THR A O 1
ATOM 1477 N N . ILE A 1 181 ? 3.887 2.348 -3.856 1.00 90.06 181 ILE A N 1
ATOM 1478 C CA . ILE A 1 181 ? 4.762 1.188 -3.693 1.00 90.06 181 ILE A CA 1
ATOM 1479 C C . ILE A 1 181 ? 5.198 0.640 -5.049 1.00 90.06 181 ILE A C 1
ATOM 1481 O O . ILE A 1 181 ? 6.378 0.325 -5.219 1.00 90.06 181 ILE A O 1
ATOM 1485 N N . ILE A 1 182 ? 4.297 0.581 -6.028 1.00 86.62 182 ILE A N 1
ATOM 1486 C CA . ILE A 1 182 ? 4.618 0.161 -7.396 1.00 86.62 182 ILE A CA 1
ATOM 1487 C C . ILE A 1 182 ? 5.601 1.149 -8.019 1.00 86.62 182 ILE A C 1
ATOM 1489 O O . ILE A 1 182 ? 6.686 0.744 -8.437 1.00 86.62 182 ILE A O 1
ATOM 1493 N N . TYR A 1 183 ? 5.316 2.451 -7.948 1.00 85.06 183 TYR A N 1
ATOM 1494 C CA . TYR A 1 183 ? 6.232 3.496 -8.404 1.00 85.06 183 TYR A CA 1
ATOM 1495 C C . TYR A 1 183 ? 7.629 3.352 -7.781 1.00 85.06 183 TYR A C 1
ATOM 1497 O O . TYR A 1 183 ? 8.644 3.345 -8.483 1.00 85.06 183 TYR A O 1
ATOM 1505 N N . ARG A 1 184 ? 7.704 3.193 -6.453 1.00 88.19 184 ARG A N 1
ATOM 1506 C CA . ARG A 1 184 ? 8.981 3.043 -5.740 1.00 88.19 184 ARG A CA 1
ATOM 1507 C C . ARG A 1 184 ? 9.747 1.801 -6.191 1.00 88.19 184 ARG A C 1
ATOM 1509 O O . ARG A 1 184 ? 10.973 1.853 -6.276 1.00 88.19 184 ARG A O 1
ATOM 1516 N N . ASN A 1 185 ? 9.048 0.704 -6.475 1.00 89.62 185 ASN A N 1
ATOM 1517 C CA . ASN A 1 185 ? 9.669 -0.526 -6.947 1.00 89.62 185 ASN A CA 1
ATOM 1518 C C . ASN A 1 185 ? 10.248 -0.373 -8.352 1.00 89.62 185 ASN A C 1
ATOM 1520 O O . ASN A 1 185 ? 11.392 -0.773 -8.554 1.00 89.62 185 ASN A O 1
ATOM 1524 N N . TYR A 1 186 ? 9.537 0.263 -9.285 1.00 87.19 186 TYR A N 1
ATOM 1525 C CA . TYR A 1 186 ? 10.066 0.536 -10.627 1.00 87.19 186 TYR A CA 1
ATOM 1526 C C . TYR A 1 186 ? 11.362 1.361 -10.576 1.00 87.19 186 TYR A C 1
ATOM 1528 O O . TYR A 1 186 ? 12.344 1.011 -11.228 1.00 87.19 186 TYR A O 1
ATOM 1536 N N . TYR A 1 187 ? 11.416 2.408 -9.747 1.00 89.12 187 TYR A N 1
ATOM 1537 C CA . TYR A 1 187 ? 12.593 3.285 -9.650 1.00 89.12 187 TYR A CA 1
ATOM 1538 C C . TYR A 1 187 ? 13.644 2.855 -8.621 1.00 89.12 187 TYR A C 1
ATOM 1540 O O . TYR A 1 187 ? 14.559 3.626 -8.317 1.00 89.12 187 TYR A O 1
ATOM 1548 N N . ASN A 1 188 ? 13.546 1.652 -8.057 1.00 92.44 188 ASN A N 1
ATOM 1549 C CA . ASN A 1 188 ? 14.477 1.213 -7.024 1.00 92.44 188 ASN A CA 1
ATOM 1550 C C . ASN A 1 188 ? 15.924 1.217 -7.551 1.00 92.44 188 ASN A C 1
ATOM 1552 O O . ASN A 1 188 ? 16.238 0.566 -8.547 1.00 92.44 188 ASN A O 1
ATOM 1556 N N . GLY A 1 189 ? 16.805 1.965 -6.884 1.00 92.75 189 GLY A N 1
ATOM 1557 C CA . GLY A 1 189 ? 18.215 2.122 -7.256 1.00 92.75 189 GLY A CA 1
ATOM 1558 C C . GLY A 1 189 ? 18.488 3.056 -8.438 1.00 92.75 189 GLY A C 1
ATOM 1559 O O . GLY A 1 189 ? 19.646 3.377 -8.680 1.00 92.75 189 GLY A O 1
ATOM 1560 N N . CYS A 1 190 ? 17.460 3.538 -9.141 1.00 92.38 190 CYS A N 1
ATOM 1561 C CA . CYS A 1 190 ? 17.646 4.432 -10.278 1.00 92.38 190 CYS A CA 1
ATOM 1562 C C . CYS A 1 190 ? 18.233 5.789 -9.861 1.00 92.38 190 CYS A C 1
ATOM 1564 O O . CYS A 1 190 ? 17.840 6.378 -8.850 1.00 92.38 190 CYS A O 1
ATOM 1566 N N . ASN A 1 191 ? 19.100 6.345 -10.707 1.00 90.19 191 ASN A N 1
ATOM 1567 C CA . ASN A 1 191 ? 19.491 7.749 -10.628 1.00 90.19 191 ASN A CA 1
ATOM 1568 C C . ASN A 1 191 ? 18.250 8.662 -10.789 1.00 90.19 191 ASN A C 1
ATOM 1570 O O . ASN A 1 191 ? 17.417 8.388 -11.656 1.00 90.19 191 ASN A O 1
ATOM 1574 N N . PRO A 1 192 ? 18.120 9.775 -10.036 1.00 85.69 192 PRO A N 1
ATOM 1575 C CA . PRO A 1 192 ? 16.991 10.700 -10.174 1.00 85.69 192 PRO A CA 1
ATOM 1576 C C . PRO A 1 192 ? 16.737 11.195 -11.606 1.00 85.69 192 PRO A C 1
ATOM 1578 O O . PRO A 1 192 ? 15.583 11.407 -11.979 1.00 85.69 192 PRO A O 1
ATOM 1581 N N . SER A 1 193 ? 17.790 11.321 -12.424 1.00 84.75 193 SER A N 1
ATOM 1582 C CA . SER A 1 193 ? 17.684 11.709 -13.838 1.00 84.75 193 SER A CA 1
ATOM 1583 C C . SER A 1 193 ? 16.881 10.722 -14.688 1.00 84.75 193 SER A C 1
ATOM 1585 O O . SER A 1 193 ? 16.312 11.131 -15.692 1.00 84.75 193 SER A O 1
ATOM 1587 N N . VAL A 1 194 ? 16.728 9.456 -14.277 1.00 87.62 194 VAL A N 1
ATOM 1588 C CA . VAL A 1 194 ? 15.907 8.457 -14.992 1.00 87.62 194 VAL A CA 1
ATOM 1589 C C . VAL A 1 194 ? 14.462 8.923 -15.159 1.00 87.62 194 VAL A C 1
ATOM 1591 O O . VAL A 1 194 ? 13.829 8.611 -16.169 1.00 87.62 194 VAL A O 1
ATOM 1594 N N . LYS A 1 195 ? 13.947 9.738 -14.228 1.00 81.25 195 LYS A N 1
ATOM 1595 C CA . LYS A 1 195 ? 12.585 10.289 -14.299 1.00 81.25 195 LYS A CA 1
ATOM 1596 C C . LYS A 1 195 ? 12.330 11.081 -15.586 1.00 81.25 195 LYS A C 1
ATOM 1598 O O . LYS A 1 195 ? 11.230 11.023 -16.126 1.00 81.25 195 LYS A O 1
ATOM 1603 N N . GLN A 1 196 ? 13.348 11.752 -16.132 1.00 81.25 196 GLN A N 1
ATOM 1604 C CA . GLN A 1 196 ? 13.208 12.507 -17.384 1.00 81.25 196 GLN A CA 1
ATOM 1605 C C . GLN A 1 196 ? 13.023 11.593 -18.610 1.00 81.25 196 GLN A C 1
ATOM 1607 O O . GLN A 1 196 ? 12.405 11.994 -19.589 1.00 81.25 196 GLN A O 1
ATOM 1612 N N . PHE A 1 197 ? 13.492 10.342 -18.529 1.00 82.69 197 PHE A N 1
ATOM 1613 C CA . PHE A 1 197 ? 13.387 9.319 -19.578 1.00 82.69 197 PHE A CA 1
ATOM 1614 C C . PHE A 1 197 ? 12.205 8.358 -19.368 1.00 82.69 197 PHE A C 1
ATOM 1616 O O . PHE A 1 197 ? 12.063 7.360 -20.070 1.00 82.69 197 PHE A O 1
ATOM 1623 N N . THR A 1 198 ? 11.368 8.610 -18.367 1.00 78.94 198 THR A N 1
ATOM 1624 C CA . THR A 1 198 ? 10.297 7.693 -17.942 1.00 78.94 198 THR A CA 1
ATOM 1625 C C . THR A 1 198 ? 8.995 8.434 -17.658 1.00 78.94 198 THR A C 1
ATOM 1627 O O . THR A 1 198 ? 8.067 7.866 -17.091 1.00 78.94 198 THR A O 1
ATOM 1630 N N . LYS A 1 199 ? 8.885 9.691 -18.105 1.00 68.12 199 LYS A N 1
ATOM 1631 C CA . LYS A 1 199 ? 7.714 10.552 -17.900 1.00 68.12 199 LYS A CA 1
ATOM 1632 C C . LYS A 1 199 ? 6.393 9.862 -18.287 1.00 68.12 199 LYS A C 1
ATOM 1634 O O . LYS A 1 199 ? 5.432 9.887 -17.529 1.00 68.12 199 LYS A O 1
ATOM 1639 N N . ASN A 1 200 ? 6.393 9.112 -19.390 1.00 67.19 200 ASN A N 1
ATOM 1640 C CA . ASN A 1 200 ? 5.205 8.405 -19.880 1.00 67.19 200 ASN A CA 1
ATOM 1641 C C . ASN A 1 200 ? 4.897 7.090 -19.140 1.00 67.19 200 ASN A C 1
ATOM 1643 O O . ASN A 1 200 ? 3.833 6.517 -19.363 1.00 67.19 200 ASN A O 1
ATOM 1647 N N . LEU A 1 201 ? 5.806 6.593 -18.287 1.00 69.94 201 LEU A N 1
ATOM 1648 C CA . LEU A 1 201 ? 5.654 5.308 -17.594 1.00 69.94 201 LEU A CA 1
ATOM 1649 C C . LEU A 1 201 ? 4.446 5.308 -16.651 1.00 69.94 201 LEU A C 1
ATOM 1651 O O . LEU A 1 201 ? 3.744 4.309 -16.554 1.00 69.94 201 LEU A O 1
ATOM 1655 N N . PHE A 1 202 ? 4.175 6.458 -16.028 1.00 65.19 202 PHE A N 1
ATOM 1656 C CA . PHE A 1 202 ? 3.062 6.644 -15.099 1.00 65.19 202 PHE A CA 1
ATOM 1657 C C . PHE A 1 202 ? 2.038 7.676 -15.591 1.00 65.19 202 PHE A C 1
ATOM 1659 O O . PHE A 1 202 ? 0.988 7.806 -14.999 1.00 65.19 202 PHE A O 1
ATOM 1666 N N . GLU A 1 203 ? 2.255 8.397 -16.692 1.00 62.47 203 GLU A N 1
ATOM 1667 C CA . GLU A 1 203 ? 1.247 9.346 -17.213 1.00 62.47 203 GLU A CA 1
ATOM 1668 C C . GLU A 1 203 ? 0.169 8.678 -18.105 1.00 62.47 203 GLU A C 1
ATOM 1670 O O . GLU A 1 203 ? -0.797 9.329 -18.499 1.00 62.47 203 GLU A O 1
ATOM 1675 N N . GLY A 1 204 ? 0.314 7.383 -18.424 1.00 58.91 204 GLY A N 1
ATOM 1676 C CA . GLY A 1 204 ? -0.540 6.639 -19.361 1.00 58.91 204 GLY A CA 1
ATOM 1677 C C . GLY A 1 204 ? -1.752 5.899 -18.763 1.00 58.91 204 GLY A C 1
ATOM 1678 O O . GLY A 1 204 ? -2.317 6.266 -17.734 1.00 58.91 204 GLY A O 1
ATOM 1679 N N . GLN A 1 205 ? -2.160 4.827 -19.452 1.00 52.41 205 GLN A N 1
ATOM 1680 C CA . GLN A 1 205 ? -3.418 4.085 -19.268 1.00 52.41 205 GLN A CA 1
ATOM 1681 C C . GLN A 1 205 ? -3.686 3.606 -17.823 1.00 52.41 205 GLN A C 1
ATOM 1683 O O . GLN A 1 205 ? -4.835 3.664 -17.399 1.00 52.41 205 GLN A O 1
ATOM 1688 N N . GLN A 1 206 ? -2.655 3.229 -17.049 1.00 56.84 206 GLN A N 1
ATOM 1689 C CA . GLN A 1 206 ? -2.796 2.814 -15.639 1.00 56.84 206 GLN A CA 1
ATOM 1690 C C . GLN A 1 206 ? -3.252 3.951 -14.710 1.00 56.84 206 GLN A C 1
ATOM 1692 O O . GLN A 1 206 ? -4.084 3.742 -13.832 1.00 56.84 206 GLN A O 1
ATOM 1697 N N . LEU A 1 207 ? -2.763 5.179 -14.905 1.00 57.06 207 LEU A N 1
ATOM 1698 C CA . LEU A 1 207 ? -3.197 6.318 -14.089 1.00 57.06 207 LEU A CA 1
ATOM 1699 C C . LEU A 1 207 ? -4.551 6.859 -14.565 1.00 57.06 207 LEU A C 1
ATOM 1701 O O . LEU A 1 207 ? -5.319 7.390 -13.767 1.00 57.06 207 LEU A O 1
ATOM 1705 N N . ALA A 1 208 ? -4.893 6.655 -15.841 1.00 57.28 208 ALA A N 1
ATOM 1706 C CA . ALA A 1 208 ? -6.241 6.892 -16.351 1.00 57.28 208 ALA A CA 1
ATOM 1707 C C . ALA A 1 208 ? -7.267 5.895 -15.776 1.00 57.28 208 ALA A C 1
ATOM 1709 O O . ALA A 1 208 ? -8.354 6.321 -15.391 1.00 57.28 208 ALA A O 1
ATOM 1710 N N . SER A 1 209 ? -6.927 4.606 -15.638 1.00 54.44 209 SER A N 1
ATOM 1711 C CA . SER A 1 209 ? -7.793 3.615 -14.981 1.00 54.44 209 SER A CA 1
ATOM 1712 C C . SER A 1 209 ? -7.925 3.865 -13.475 1.00 54.44 209 SER A C 1
ATOM 1714 O O . SER A 1 209 ? -9.028 3.744 -12.949 1.00 54.44 209 SER A O 1
ATOM 1716 N N . LEU A 1 210 ? -6.868 4.341 -12.800 1.00 52.62 210 LEU A N 1
ATOM 1717 C CA . LEU A 1 210 ? -6.938 4.801 -11.400 1.00 52.62 210 LEU A CA 1
ATOM 1718 C C . LEU A 1 210 ? -7.806 6.052 -11.192 1.00 52.62 210 LEU A C 1
ATOM 1720 O O . LEU A 1 210 ? -8.360 6.247 -10.109 1.00 52.62 210 LEU A O 1
ATOM 1724 N N . ARG A 1 211 ? -7.917 6.909 -12.213 1.00 54.19 211 ARG A N 1
ATOM 1725 C CA . ARG A 1 211 ? -8.763 8.116 -12.209 1.00 54.19 211 ARG A CA 1
ATOM 1726 C C . ARG A 1 211 ? -10.195 7.851 -12.674 1.00 54.19 211 ARG A C 1
ATOM 1728 O O . ARG A 1 211 ? -11.029 8.746 -12.564 1.00 54.19 211 ARG A O 1
ATOM 1735 N N . SER A 1 212 ? -10.474 6.662 -13.205 1.00 57.16 212 SER A N 1
ATOM 1736 C CA . SER A 1 212 ? -11.816 6.263 -13.621 1.00 57.16 212 SER A CA 1
ATOM 1737 C C . SER A 1 212 ? -12.655 5.825 -12.416 1.00 57.16 212 SER A C 1
ATOM 1739 O O . SER A 1 212 ? -12.124 5.356 -11.410 1.00 57.16 212 SER A O 1
ATOM 1741 N N . GLU A 1 213 ? -13.975 5.988 -12.497 1.00 53.12 213 GLU A N 1
ATOM 1742 C CA . GLU A 1 213 ? -14.896 5.684 -11.389 1.00 53.12 213 GLU A CA 1
ATOM 1743 C C . GLU A 1 213 ? -14.893 4.193 -10.987 1.00 53.12 213 GLU A C 1
ATOM 1745 O O . GLU A 1 213 ? -15.178 3.869 -9.834 1.00 53.12 213 GLU A O 1
ATOM 1750 N N . ASN A 1 214 ? -14.484 3.294 -11.893 1.00 55.62 214 ASN A N 1
ATOM 1751 C CA . ASN A 1 214 ? -14.310 1.862 -11.639 1.00 55.62 214 ASN A CA 1
ATOM 1752 C C . ASN A 1 214 ? -12.858 1.546 -11.261 1.00 55.62 214 ASN A C 1
ATOM 1754 O O . ASN A 1 214 ? -12.044 1.131 -12.086 1.00 55.62 214 ASN A O 1
ATOM 1758 N N . LYS A 1 215 ? -12.539 1.759 -9.985 1.00 66.81 215 LYS A N 1
ATOM 1759 C CA . LYS A 1 215 ? -11.233 1.452 -9.396 1.00 66.81 215 LYS A CA 1
ATOM 1760 C C . LYS A 1 215 ? -11.062 -0.058 -9.248 1.00 66.81 215 LYS A C 1
ATOM 1762 O O . LYS A 1 215 ? -11.562 -0.628 -8.281 1.00 66.81 215 LYS A O 1
ATOM 1767 N N . ASP A 1 216 ? -10.312 -0.683 -10.145 1.00 74.94 216 ASP A N 1
ATOM 1768 C CA . ASP A 1 216 ? -9.695 -1.978 -9.861 1.00 74.94 216 ASP A CA 1
ATOM 1769 C C . ASP A 1 216 ? -8.183 -1.794 -9.646 1.00 74.94 216 ASP A C 1
ATOM 1771 O O . ASP A 1 216 ? -7.428 -1.701 -10.619 1.00 74.94 216 ASP A O 1
ATOM 1775 N N . PRO A 1 217 ? -7.719 -1.689 -8.383 1.00 76.31 217 PRO A N 1
ATOM 1776 C CA . PRO A 1 217 ? -6.298 -1.570 -8.069 1.00 76.31 217 PRO A CA 1
ATOM 1777 C C . PRO A 1 217 ? -5.476 -2.782 -8.516 1.00 76.31 217 PRO A C 1
ATOM 1779 O O . PRO A 1 217 ? -4.256 -2.666 -8.620 1.00 76.31 217 PRO A O 1
ATOM 1782 N N . GLU A 1 218 ? -6.110 -3.928 -8.795 1.00 83.12 218 GLU A N 1
ATOM 1783 C CA . GLU A 1 218 ? -5.405 -5.134 -9.224 1.00 83.12 218 GLU A CA 1
ATOM 1784 C C . GLU A 1 218 ? -4.688 -4.937 -10.574 1.00 83.12 218 GLU A C 1
ATOM 1786 O O . GLU A 1 218 ? -3.611 -5.494 -10.790 1.00 83.12 218 GLU A O 1
ATOM 1791 N N . LEU A 1 219 ? -5.213 -4.054 -11.433 1.00 80.06 219 LEU A N 1
ATOM 1792 C CA . LEU A 1 219 ? -4.619 -3.700 -12.729 1.00 80.06 219 LEU A CA 1
ATOM 1793 C C . LEU A 1 219 ? -3.239 -3.035 -12.612 1.00 80.06 219 LEU A C 1
ATOM 1795 O O . LEU A 1 219 ? -2.482 -2.987 -13.583 1.00 80.06 219 LEU A O 1
ATOM 1799 N N . LEU A 1 220 ? -2.883 -2.507 -11.437 1.00 79.94 220 LEU A N 1
ATOM 1800 C CA . LEU A 1 220 ? -1.555 -1.934 -11.226 1.00 79.94 220 LEU A CA 1
ATOM 1801 C C . LEU A 1 220 ? -0.453 -2.997 -11.164 1.00 79.94 220 LEU A C 1
ATOM 1803 O O . LEU A 1 220 ? 0.716 -2.677 -11.376 1.00 79.94 220 LEU A O 1
ATOM 1807 N N . PHE A 1 221 ? -0.816 -4.249 -10.887 1.00 86.19 221 PHE A N 1
ATOM 1808 C CA . PHE A 1 221 ? 0.123 -5.366 -10.833 1.00 86.19 221 PHE A CA 1
ATOM 1809 C C . PHE A 1 221 ? 0.239 -6.110 -12.169 1.00 86.19 221 PHE A C 1
ATOM 1811 O O . PHE A 1 221 ? 0.872 -7.164 -12.223 1.00 86.19 221 PHE A O 1
ATOM 1818 N N . ASP A 1 222 ? -0.388 -5.627 -13.242 1.00 81.50 222 ASP A N 1
ATOM 1819 C CA . ASP A 1 222 ? -0.186 -6.184 -14.578 1.00 81.50 222 ASP A CA 1
ATOM 1820 C C . ASP A 1 222 ? 1.131 -5.668 -15.168 1.00 81.50 222 ASP A C 1
ATOM 1822 O O . ASP A 1 222 ? 1.458 -4.481 -15.067 1.00 81.50 222 ASP A O 1
ATOM 1826 N N . GLU A 1 223 ? 1.897 -6.561 -15.804 1.00 73.62 223 GLU A N 1
ATOM 1827 C CA . GLU A 1 223 ? 3.110 -6.159 -16.511 1.00 73.62 223 GLU A CA 1
ATOM 1828 C C . GLU A 1 223 ? 2.750 -5.197 -17.644 1.00 73.62 223 GLU A C 1
ATOM 1830 O O . GLU A 1 223 ? 1.943 -5.502 -18.525 1.00 73.62 223 GLU A O 1
ATOM 1835 N N . TYR A 1 224 ? 3.390 -4.030 -17.638 1.00 68.75 224 TYR A N 1
ATOM 1836 C CA . TYR A 1 224 ? 3.146 -3.002 -18.631 1.00 68.75 224 TYR A CA 1
ATOM 1837 C C . TYR A 1 224 ? 4.435 -2.600 -19.339 1.00 68.75 224 TYR A C 1
ATOM 1839 O O . TYR A 1 224 ? 5.420 -2.209 -18.708 1.00 68.75 224 TYR A O 1
ATOM 1847 N N . LYS A 1 225 ? 4.397 -2.674 -20.673 1.00 73.56 225 LYS A N 1
ATOM 1848 C CA . LYS A 1 225 ? 5.461 -2.202 -21.558 1.00 73.56 225 LYS A CA 1
ATOM 1849 C C . LYS A 1 225 ? 5.094 -0.828 -22.085 1.00 73.56 225 LYS A C 1
ATOM 1851 O O . LYS A 1 225 ? 4.147 -0.682 -22.858 1.00 73.56 225 LYS A O 1
ATOM 1856 N N . VAL A 1 226 ? 5.855 0.189 -21.696 1.00 75.25 226 VAL A N 1
ATOM 1857 C CA . VAL A 1 226 ? 5.598 1.563 -22.149 1.00 75.25 226 VAL A CA 1
ATOM 1858 C C . VAL A 1 226 ? 6.484 1.880 -23.321 1.00 75.25 226 VAL A C 1
ATOM 1860 O O . VAL A 1 226 ? 7.704 1.863 -23.193 1.00 75.25 226 VAL A O 1
ATOM 1863 N N . LYS A 1 227 ? 5.867 2.258 -24.438 1.00 82.00 227 LYS A N 1
ATOM 1864 C CA . LYS A 1 227 ? 6.595 2.843 -25.555 1.00 82.00 227 LYS A CA 1
ATOM 1865 C C . LYS A 1 227 ? 6.832 4.326 -25.287 1.00 82.00 227 LYS A C 1
ATOM 1867 O O . LYS A 1 227 ? 5.898 5.127 -25.279 1.00 82.00 227 LYS A O 1
ATOM 1872 N N . VAL A 1 228 ? 8.088 4.699 -25.101 1.00 85.00 228 VAL A N 1
ATOM 1873 C CA . VAL A 1 228 ? 8.526 6.094 -25.039 1.00 85.00 228 VAL A CA 1
ATOM 1874 C C . VAL A 1 228 ? 9.036 6.503 -26.413 1.00 85.00 228 VAL A C 1
ATOM 1876 O O . VAL A 1 228 ? 9.631 5.694 -27.117 1.00 85.00 228 VAL A O 1
ATOM 1879 N N . THR A 1 229 ? 8.779 7.748 -26.808 1.00 87.31 229 THR A N 1
ATOM 1880 C CA . THR A 1 229 ? 9.341 8.353 -28.023 1.00 87.31 229 THR A CA 1
ATOM 1881 C C . THR A 1 229 ? 10.124 9.592 -27.618 1.00 87.31 229 THR A C 1
ATOM 1883 O O . THR A 1 229 ? 9.626 10.389 -26.824 1.00 87.31 229 THR A O 1
ATOM 1886 N N . LEU A 1 230 ? 11.340 9.735 -28.138 1.00 88.19 230 LEU A N 1
ATOM 1887 C CA . LEU A 1 230 ? 12.229 10.860 -27.876 1.00 88.19 230 LEU A CA 1
ATOM 1888 C C . LEU A 1 230 ? 12.820 11.386 -29.180 1.00 88.19 230 LEU A C 1
ATOM 1890 O O . LEU A 1 230 ? 13.047 10.635 -30.130 1.00 88.19 230 LEU A O 1
ATOM 1894 N N . THR A 1 231 ? 13.135 12.675 -29.163 1.00 90.81 231 THR A N 1
ATOM 1895 C CA . THR A 1 231 ? 13.906 13.344 -30.207 1.00 90.81 231 THR A CA 1
ATOM 1896 C C . THR A 1 231 ? 15.132 13.957 -29.558 1.00 90.81 231 THR A C 1
ATOM 1898 O O . THR A 1 231 ? 14.989 14.713 -28.601 1.00 90.81 231 THR A O 1
ATOM 1901 N N . ILE A 1 232 ? 16.326 13.633 -30.056 1.00 91.31 232 ILE A N 1
ATOM 1902 C CA . ILE A 1 232 ? 17.584 14.169 -29.517 1.00 91.31 232 ILE A CA 1
ATOM 1903 C C . ILE A 1 232 ? 18.494 14.682 -30.641 1.00 91.31 232 ILE A C 1
ATOM 1905 O O . ILE A 1 232 ? 18.542 14.082 -31.722 1.00 91.31 232 ILE A O 1
ATOM 1909 N N . PRO A 1 233 ? 19.240 15.777 -30.419 1.00 92.62 233 PRO A N 1
ATOM 1910 C CA . PRO A 1 233 ? 20.280 16.212 -31.338 1.00 92.62 233 PRO A CA 1
ATOM 1911 C C . PRO A 1 233 ? 21.576 15.419 -31.106 1.00 92.62 233 PRO A C 1
ATOM 1913 O O . PRO A 1 233 ? 22.062 15.283 -29.983 1.00 92.62 233 PRO A O 1
ATOM 1916 N N . MET A 1 234 ? 22.179 14.912 -32.182 1.00 93.31 234 MET A N 1
ATOM 1917 C CA . MET A 1 234 ? 23.456 14.197 -32.145 1.00 93.31 234 MET A CA 1
ATOM 1918 C C . MET A 1 234 ? 24.467 14.795 -33.120 1.00 93.31 234 MET A C 1
ATOM 1920 O O . MET A 1 234 ? 24.136 15.155 -34.248 1.00 93.31 234 MET A O 1
ATOM 1924 N N . ARG A 1 235 ? 25.737 14.844 -32.717 1.00 91.94 235 ARG A N 1
ATOM 1925 C CA . ARG A 1 235 ? 26.863 15.205 -33.583 1.00 91.94 235 ARG A CA 1
ATOM 1926 C C . ARG A 1 235 ? 27.740 13.989 -33.834 1.00 91.94 235 ARG A C 1
ATOM 1928 O O . ARG A 1 235 ? 28.028 13.217 -32.919 1.00 91.94 235 ARG A O 1
ATOM 1935 N N . LYS A 1 236 ? 28.205 13.848 -35.074 1.00 89.69 236 LYS A N 1
ATOM 1936 C CA . LYS A 1 236 ? 29.225 12.862 -35.422 1.00 89.69 236 LYS A CA 1
ATOM 1937 C C . LYS A 1 236 ? 30.575 13.310 -34.868 1.00 89.69 236 LYS A C 1
ATOM 1939 O O . LYS A 1 236 ? 31.012 14.426 -35.137 1.00 89.69 236 LYS A O 1
ATOM 1944 N N . THR A 1 237 ? 31.228 12.437 -34.113 1.00 87.94 237 THR A N 1
ATOM 1945 C CA . THR A 1 237 ? 32.590 12.624 -33.595 1.00 87.94 237 THR A CA 1
ATOM 1946 C C . THR A 1 237 ? 33.507 11.535 -34.146 1.00 87.94 237 THR A C 1
ATOM 1948 O O . THR A 1 237 ? 33.035 10.575 -34.758 1.00 87.94 237 THR A O 1
ATOM 1951 N N . GLU A 1 238 ? 34.812 11.647 -33.898 1.00 85.25 238 GLU A N 1
ATOM 1952 C CA . GLU A 1 238 ? 35.781 10.583 -34.207 1.00 85.25 238 GLU A CA 1
ATOM 1953 C C . GLU A 1 238 ? 35.436 9.260 -33.495 1.00 85.25 238 GLU A C 1
ATOM 1955 O O . GLU A 1 238 ? 35.682 8.185 -34.030 1.00 85.25 238 GLU A O 1
ATOM 1960 N N . ASN A 1 239 ? 34.770 9.345 -32.337 1.00 84.19 239 ASN A N 1
ATOM 1961 C CA . ASN A 1 239 ? 34.374 8.218 -31.490 1.00 84.19 239 ASN A CA 1
ATOM 1962 C C . ASN A 1 239 ? 32.886 7.834 -31.643 1.00 84.19 239 ASN A C 1
ATOM 1964 O O . ASN A 1 239 ? 32.287 7.335 -30.686 1.00 84.19 239 ASN A O 1
ATOM 1968 N N . GLY A 1 240 ? 32.267 8.120 -32.795 1.00 86.50 240 GLY A N 1
ATOM 1969 C CA . GLY A 1 240 ? 30.859 7.805 -33.089 1.00 86.50 240 GLY A CA 1
ATOM 1970 C C . GLY A 1 240 ? 29.886 8.968 -32.868 1.00 86.50 240 GLY A C 1
ATOM 1971 O O . GLY A 1 240 ? 30.301 10.122 -32.707 1.00 86.50 240 GLY A O 1
ATOM 1972 N N . TRP A 1 241 ? 28.580 8.689 -32.895 1.00 90.94 241 TRP A N 1
ATOM 1973 C CA . TRP A 1 241 ? 27.552 9.706 -32.658 1.00 90.94 241 TRP A CA 1
ATOM 1974 C C . TRP A 1 241 ? 27.411 10.006 -31.170 1.00 90.94 241 TRP A C 1
ATOM 1976 O O . TRP A 1 241 ? 27.313 9.105 -30.341 1.00 90.94 241 TRP A O 1
ATOM 1986 N N . ARG A 1 242 ? 27.395 11.293 -30.817 1.00 90.12 242 ARG A N 1
ATOM 1987 C CA . ARG A 1 242 ? 27.250 11.755 -29.432 1.00 90.12 242 ARG A CA 1
ATOM 1988 C C . ARG A 1 242 ? 26.114 12.753 -29.329 1.00 90.12 242 ARG A C 1
ATOM 1990 O O . ARG A 1 242 ? 25.973 13.616 -30.193 1.00 90.12 242 ARG A O 1
ATOM 1997 N N . VAL A 1 243 ? 25.319 12.628 -28.272 1.00 89.00 243 VAL A N 1
ATOM 1998 C CA . VAL A 1 243 ? 24.250 13.580 -27.966 1.00 89.00 243 VAL A CA 1
ATOM 1999 C C . VAL A 1 243 ? 24.863 14.927 -27.618 1.00 89.00 243 VAL A C 1
ATOM 2001 O O . VAL A 1 243 ? 25.816 15.003 -26.843 1.00 89.00 243 VAL A O 1
ATOM 2004 N N . ILE A 1 244 ? 24.319 15.977 -28.215 1.00 87.38 244 ILE A N 1
ATOM 2005 C CA . ILE A 1 244 ? 24.621 17.358 -27.856 1.00 87.38 244 ILE A CA 1
ATOM 2006 C C . ILE A 1 244 ? 23.640 17.670 -26.733 1.00 87.38 244 ILE A C 1
ATOM 2008 O O . ILE A 1 244 ? 22.440 17.541 -26.948 1.00 87.38 244 ILE A O 1
ATOM 2012 N N . SER A 1 245 ? 24.113 17.945 -25.516 1.00 67.81 245 SER A N 1
ATOM 2013 C CA . SER A 1 245 ? 23.185 18.214 -24.416 1.00 67.81 245 SER A CA 1
ATOM 2014 C C . SER A 1 245 ? 22.293 19.401 -24.776 1.00 67.81 245 SER A C 1
ATOM 2016 O O . SER A 1 245 ? 22.809 20.482 -25.062 1.00 67.81 245 SER A O 1
ATOM 2018 N N . ASP A 1 246 ? 20.979 19.209 -24.719 1.00 51.84 246 ASP A N 1
ATOM 2019 C CA . ASP A 1 246 ? 20.075 20.327 -24.484 1.00 51.84 246 ASP A CA 1
ATOM 2020 C C . ASP A 1 246 ? 20.331 20.748 -23.030 1.00 51.84 246 ASP A C 1
ATOM 2022 O O . ASP A 1 246 ? 20.161 19.941 -22.112 1.00 51.84 246 ASP A O 1
ATOM 2026 N N . ASN A 1 247 ? 20.889 21.946 -22.840 1.00 36.44 247 ASN A N 1
ATOM 2027 C CA . ASN A 1 247 ? 20.992 22.567 -21.517 1.00 36.44 247 ASN A CA 1
ATOM 2028 C C . ASN A 1 247 ? 19.604 22.730 -20.891 1.00 36.44 247 ASN A C 1
ATOM 2030 O O . ASN A 1 247 ? 18.680 23.133 -21.634 1.00 36.44 247 ASN A O 1
#

Nearest PDB structures (foldseek):
  8rjw-assembly1_C  TM=4.969E-01  e=1.508E+00  Homo sapiens
  5xs0-assembly2_M  TM=4.715E-01  e=1.421E+00  Homo sapiens
  5xrz-assembly1_D  TM=4.804E-01  e=1.699E+00  Homo sapiens
  8ril-assembly1_A  TM=4.318E-01  e=1.508E+00  Homo sapiens
  8rj3-assembly1_C  TM=3.293E-01  e=3.912E+00  Homo sapiens